Protein AF-A0A358GLP1-F1 (afdb_monomer)

Mean predicted aligned error: 7.08 Å

Radius of gyration: 19.59 Å; Cα contacts (8 Å, |Δi|>4): 152; chains: 1; bounding box: 42×54×61 Å

Secondary structure (DSSP, 8-state):
----------SS-HHHHHHHHHHHHHHHHHHHHHHHHHHHHHHH-S-TT-HHHHHHHHHHHHHHHHHHHHHHHHHHHHHHHHTTTTTT-HHHHHHHHHHHHHHHHHHHHHHHHHHHHHHHHHHHHHHHT--SSHHHHHHHHHHHHHTHHHHHHHHGGGTSSHHHHHHHHHHHHHHHHHHHT-

Sequence (182 aa):
MNKAAVKKKSYIPKKDRKWVLLSLVVTAVILAYGLWSLIHLYNSTTNWNDHHVSEAYKVYGSQARILLFVVLAYYVILFVIKRKWLDAWAGIRKLAVKLLGIARRVHVPVALVAMGLIALHVVGAFLFDFRLDFNHITGLLAGLALLPVPIAGIFRYKKLDRQWHLRSGLAFAVLFLIHAFL

Structure (mmCIF, N/CA/C/O backbone):
data_AF-A0A358GLP1-F1
#
_entry.id   AF-A0A358GLP1-F1
#
loop_
_atom_site.group_PDB
_atom_site.id
_atom_site.type_symbol
_atom_site.label_atom_id
_atom_site.label_alt_id
_atom_site.label_comp_id
_atom_site.label_asym_id
_atom_site.label_entity_id
_atom_site.label_seq_id
_atom_site.pdbx_PDB_ins_code
_atom_site.Cartn_x
_atom_site.Cartn_y
_atom_site.Cartn_z
_atom_site.occupancy
_atom_site.B_iso_or_equiv
_atom_site.auth_seq_id
_atom_site.auth_comp_id
_atom_site.auth_asym_id
_atom_site.auth_atom_id
_atom_site.pdbx_PDB_model_num
ATOM 1 N N . MET A 1 1 ? 9.599 -38.390 32.826 1.00 38.53 1 MET A N 1
ATOM 2 C CA . MET A 1 1 ? 9.934 -37.044 32.300 1.00 38.53 1 MET A CA 1
ATOM 3 C C . MET A 1 1 ? 8.825 -36.587 31.356 1.00 38.53 1 MET A C 1
ATOM 5 O O . MET A 1 1 ? 8.686 -37.145 30.275 1.00 38.53 1 MET A O 1
ATOM 9 N N . ASN A 1 2 ? 7.992 -35.630 31.779 1.00 38.66 2 ASN A N 1
ATOM 10 C CA . ASN A 1 2 ? 6.877 -35.113 30.980 1.00 38.66 2 ASN A CA 1
ATOM 11 C C . ASN A 1 2 ? 7.400 -34.216 29.848 1.00 38.66 2 ASN A C 1
ATOM 13 O O . ASN A 1 2 ? 7.904 -33.123 30.101 1.00 38.66 2 ASN A O 1
ATOM 17 N N . LYS A 1 3 ? 7.254 -34.658 28.592 1.00 44.50 3 LYS A N 1
ATOM 18 C CA . LYS A 1 3 ? 7.424 -33.796 27.415 1.00 44.50 3 LYS A CA 1
ATOM 19 C C . LYS A 1 3 ? 6.260 -32.806 27.384 1.00 44.50 3 LYS A C 1
ATOM 21 O O . LYS A 1 3 ? 5.200 -33.097 26.835 1.00 44.50 3 LYS A O 1
ATOM 26 N N . ALA A 1 4 ? 6.442 -31.640 28.000 1.00 45.72 4 ALA A N 1
ATOM 27 C CA . ALA A 1 4 ? 5.513 -30.533 27.844 1.00 45.72 4 ALA A CA 1
ATOM 28 C C . ALA A 1 4 ? 5.503 -30.134 26.362 1.00 45.72 4 ALA A C 1
ATOM 30 O O . ALA A 1 4 ? 6.460 -29.555 25.849 1.00 45.72 4 ALA A O 1
ATOM 31 N N . ALA A 1 5 ? 4.433 -30.494 25.651 1.00 46.69 5 ALA A N 1
ATOM 32 C CA . ALA A 1 5 ? 4.216 -30.059 24.284 1.00 46.69 5 ALA A CA 1
ATOM 33 C C . ALA A 1 5 ? 4.150 -28.527 24.279 1.00 46.69 5 ALA A C 1
ATOM 35 O O . ALA A 1 5 ? 3.163 -27.931 24.718 1.00 46.69 5 ALA A O 1
ATOM 36 N N . VAL A 1 6 ? 5.216 -27.884 23.800 1.00 44.81 6 VAL A N 1
ATOM 37 C CA . VAL A 1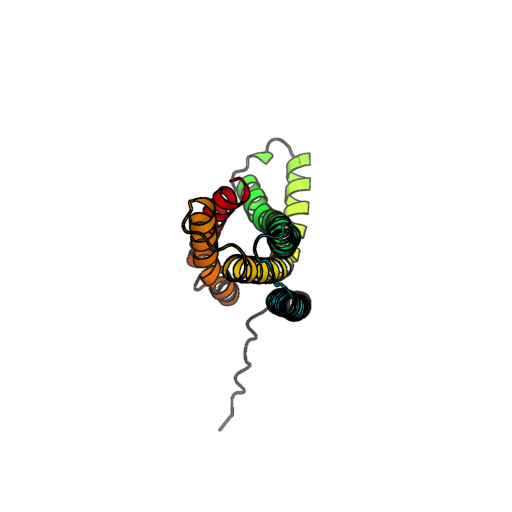 6 ? 5.251 -26.444 23.548 1.00 44.81 6 VAL A CA 1
ATOM 38 C C . VAL A 1 6 ? 4.170 -26.158 22.509 1.00 44.81 6 VAL A C 1
ATOM 40 O O . VAL A 1 6 ? 4.381 -26.310 21.306 1.00 44.81 6 VAL A O 1
ATOM 43 N N . LYS A 1 7 ? 2.968 -25.784 22.966 1.00 42.78 7 LYS A N 1
ATOM 44 C CA . LYS A 1 7 ? 1.896 -25.299 22.093 1.00 42.78 7 LYS A CA 1
ATOM 45 C C . LYS A 1 7 ? 2.452 -24.081 21.361 1.00 42.78 7 LYS A C 1
ATOM 47 O O . LYS A 1 7 ? 2.489 -22.992 21.931 1.00 42.78 7 LYS A O 1
ATOM 52 N N . LYS A 1 8 ? 2.883 -24.256 20.104 1.00 45.06 8 LYS A N 1
ATOM 53 C CA . LYS A 1 8 ? 3.262 -23.154 19.211 1.00 45.06 8 LYS A CA 1
ATOM 54 C C . LYS A 1 8 ? 2.066 -22.208 19.126 1.00 45.06 8 LYS A C 1
ATOM 56 O O . LYS A 1 8 ? 1.092 -22.459 18.413 1.00 45.06 8 LYS A O 1
ATOM 61 N N . LYS A 1 9 ? 2.105 -21.138 19.919 1.00 49.84 9 LYS A N 1
ATOM 62 C CA . LYS A 1 9 ? 1.078 -20.102 19.958 1.00 49.84 9 LYS A CA 1
ATOM 63 C C . LYS A 1 9 ? 1.171 -19.373 18.620 1.00 49.84 9 LYS A C 1
ATOM 65 O O . LYS A 1 9 ? 2.044 -18.538 18.421 1.00 49.84 9 LYS A O 1
ATOM 70 N N . SER A 1 10 ? 0.349 -19.798 17.664 1.00 56.28 10 SER A N 1
ATOM 71 C CA . SER A 1 10 ? 0.351 -19.252 16.308 1.00 56.28 10 SER A CA 1
ATOM 72 C C . SER A 1 10 ? 0.213 -17.727 16.343 1.00 56.28 10 SER A C 1
ATOM 74 O O . SER A 1 10 ? -0.627 -17.193 17.067 1.00 56.28 10 SER A O 1
ATOM 76 N N . TYR A 1 11 ? 1.049 -17.056 15.550 1.00 61.38 11 TYR A N 1
ATOM 77 C CA . TYR A 1 11 ? 1.242 -15.604 15.526 1.00 61.38 11 TYR A CA 1
ATOM 78 C C . TYR A 1 11 ? -0.020 -14.799 15.156 1.00 61.38 11 TYR A C 1
ATOM 80 O O . TYR A 1 11 ? -0.078 -13.612 15.452 1.00 61.38 11 TYR A O 1
ATOM 88 N N . ILE A 1 12 ? -1.042 -15.435 14.560 1.00 64.25 12 ILE A N 1
ATOM 89 C CA . ILE A 1 12 ? -2.277 -14.790 14.078 1.00 64.25 12 ILE A CA 1
ATOM 90 C C . ILE A 1 12 ? -3.507 -15.365 14.814 1.00 64.25 12 ILE A C 1
ATOM 92 O O . ILE A 1 12 ? -3.665 -16.600 14.861 1.00 64.25 12 ILE A O 1
ATOM 96 N N . PRO A 1 13 ? -4.417 -14.511 15.340 1.00 72.25 13 PRO A N 1
ATOM 97 C CA . PRO A 1 13 ? -5.675 -14.938 15.949 1.00 72.25 13 PRO A CA 1
ATOM 98 C C . PRO A 1 13 ? -6.473 -15.870 15.033 1.00 72.25 13 PRO A C 1
ATOM 100 O O . PRO A 1 13 ? -6.589 -15.625 13.833 1.00 72.25 13 PRO A O 1
ATOM 103 N N . LYS A 1 14 ? -7.076 -16.925 15.597 1.00 74.12 14 LYS A N 1
ATOM 104 C CA . LYS A 1 14 ? -7.808 -17.942 14.817 1.00 74.12 14 LYS A CA 1
ATOM 105 C C . LYS A 1 14 ? -8.888 -17.342 13.903 1.00 74.12 14 LYS A C 1
ATOM 107 O O . LYS A 1 14 ? -9.062 -17.834 12.794 1.00 74.12 14 LYS A O 1
ATOM 112 N N . LYS A 1 15 ? -9.568 -16.274 14.345 1.00 74.12 15 LYS A N 1
ATOM 113 C CA . LYS A 1 15 ? -10.648 -15.629 13.578 1.00 74.12 15 LYS A CA 1
ATOM 114 C C . LYS A 1 15 ? -10.148 -14.878 12.335 1.00 74.12 15 LYS A C 1
ATOM 116 O O . LYS A 1 15 ? -10.845 -14.853 11.331 1.00 74.12 15 LYS A O 1
ATOM 121 N N . ASP A 1 16 ? -8.952 -14.293 12.400 1.00 75.31 16 ASP A N 1
ATOM 122 C CA . ASP A 1 16 ? -8.407 -13.463 11.315 1.00 75.31 16 ASP A CA 1
ATOM 123 C C . ASP A 1 16 ? -7.554 -14.301 10.344 1.00 75.31 16 ASP A C 1
ATOM 125 O O . ASP A 1 16 ? -7.311 -13.902 9.208 1.00 75.31 16 ASP A O 1
ATOM 129 N N . ARG A 1 17 ? -7.137 -15.505 10.763 1.00 82.56 17 ARG A N 1
ATOM 130 C CA . ARG A 1 17 ? -6.232 -16.379 10.006 1.00 82.56 17 ARG A CA 1
ATOM 131 C C . ARG A 1 17 ? -6.758 -16.767 8.627 1.00 82.56 17 ARG A C 1
ATOM 133 O O . ARG A 1 17 ? -5.970 -16.780 7.692 1.00 82.56 17 ARG A O 1
ATOM 140 N N . LYS A 1 18 ? -8.055 -17.074 8.495 1.00 87.25 18 LYS A N 1
ATOM 141 C CA . LYS A 1 18 ? -8.652 -17.455 7.201 1.00 87.25 18 LYS A CA 1
ATOM 142 C C . LYS A 1 18 ? -8.511 -16.328 6.175 1.00 87.25 18 LYS A C 1
ATOM 144 O O . LYS A 1 18 ? -8.059 -16.573 5.067 1.00 87.25 18 LYS A O 1
ATOM 149 N N . TRP A 1 19 ? -8.824 -15.096 6.578 1.00 85.94 19 TRP A N 1
ATOM 150 C CA . TRP A 1 19 ? -8.734 -13.919 5.714 1.00 85.94 19 TRP A CA 1
ATOM 151 C C . TRP A 1 1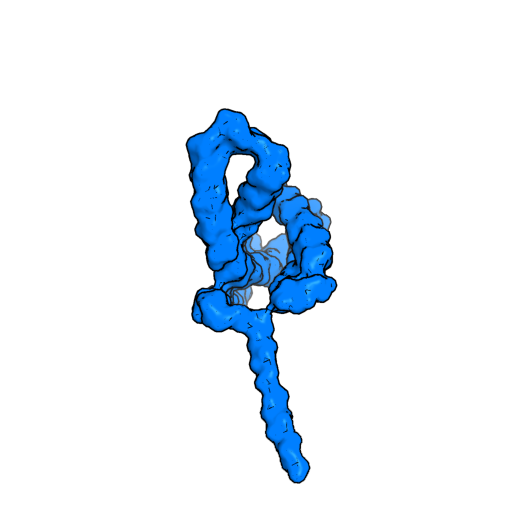9 ? -7.296 -13.557 5.369 1.00 85.94 19 TRP A C 1
ATOM 153 O O . TRP A 1 19 ? -7.009 -13.255 4.216 1.00 85.94 19 TRP A O 1
ATOM 163 N N . VAL A 1 20 ? -6.383 -13.632 6.341 1.00 86.38 20 VAL A N 1
ATOM 164 C CA . VAL A 1 20 ? -4.957 -13.399 6.083 1.00 86.38 20 VAL A CA 1
ATOM 165 C C . VAL A 1 20 ? -4.399 -14.447 5.122 1.00 86.38 20 VAL A C 1
ATOM 167 O O . VAL A 1 20 ? -3.738 -14.077 4.162 1.00 86.38 20 VAL A O 1
ATOM 170 N N . LEU A 1 21 ? -4.702 -15.732 5.331 1.00 89.31 21 LEU A N 1
ATOM 171 C CA . LEU A 1 21 ? -4.242 -16.807 4.451 1.00 89.31 21 LEU A CA 1
ATOM 172 C C . LEU A 1 21 ? -4.802 -16.652 3.035 1.00 89.31 21 LEU A C 1
ATOM 174 O O . LEU A 1 21 ? -4.042 -16.724 2.078 1.00 89.31 21 LEU A O 1
ATOM 178 N N . LEU A 1 22 ? -6.104 -16.384 2.907 1.00 91.56 22 LEU A N 1
ATOM 179 C CA . LEU A 1 22 ? -6.728 -16.119 1.611 1.00 91.56 22 LEU A CA 1
ATOM 180 C C . LEU A 1 22 ? -6.051 -14.940 0.902 1.00 91.56 22 LEU A C 1
ATOM 182 O O . LEU A 1 22 ? -5.722 -15.041 -0.272 1.00 91.56 22 LEU A O 1
ATOM 186 N N . SER A 1 23 ? -5.787 -13.852 1.628 1.00 91.50 23 SER A N 1
ATOM 187 C CA . SER A 1 23 ? -5.122 -12.672 1.063 1.00 91.50 23 SER A CA 1
ATOM 188 C C . SER A 1 23 ? -3.693 -12.979 0.634 1.00 91.50 23 SER A C 1
ATOM 190 O O . SER A 1 23 ? -3.282 -12.522 -0.418 1.00 91.50 23 SER A O 1
ATOM 192 N N . LEU A 1 24 ? -2.952 -13.790 1.397 1.00 92.38 24 LEU A N 1
ATOM 193 C CA . LEU A 1 24 ? -1.613 -14.238 1.007 1.00 92.38 24 LEU A CA 1
ATOM 194 C C . LEU A 1 24 ? -1.641 -15.062 -0.281 1.00 92.38 24 LEU A C 1
ATOM 196 O O . LEU A 1 24 ? -0.792 -14.849 -1.139 1.00 92.38 24 LEU A O 1
ATOM 200 N N . VAL A 1 25 ? -2.617 -15.964 -0.434 1.00 95.75 25 VAL A N 1
ATOM 201 C CA . VAL A 1 25 ? -2.794 -16.741 -1.672 1.00 95.75 25 VAL A CA 1
ATOM 202 C C . VAL A 1 25 ? -3.111 -15.812 -2.843 1.00 95.75 25 VAL A C 1
ATOM 204 O O . VAL A 1 25 ? -2.453 -15.896 -3.873 1.00 95.75 25 VAL A O 1
ATOM 207 N N . VAL A 1 26 ? -4.058 -14.884 -2.674 1.00 96.06 26 VAL A N 1
ATOM 208 C CA . VAL A 1 26 ? -4.408 -13.895 -3.708 1.00 96.06 26 VAL A CA 1
ATOM 209 C C . VAL A 1 26 ? -3.197 -13.037 -4.085 1.00 96.06 26 VAL A C 1
ATOM 211 O O . VAL A 1 26 ? -2.888 -12.907 -5.265 1.00 96.06 26 VAL A O 1
ATOM 214 N N . THR A 1 27 ? -2.469 -12.505 -3.101 1.00 95.81 27 THR A N 1
ATOM 215 C CA . THR A 1 27 ? -1.237 -11.739 -3.325 1.00 95.81 27 THR A CA 1
ATOM 216 C C . THR A 1 27 ? -0.190 -12.571 -4.064 1.00 95.81 27 THR A C 1
ATOM 218 O O . THR A 1 27 ? 0.435 -12.061 -4.987 1.00 95.81 27 THR A O 1
ATOM 221 N N . ALA A 1 28 ? -0.002 -13.843 -3.701 1.00 96.38 28 ALA A N 1
ATOM 222 C CA . ALA A 1 28 ? 0.958 -14.722 -4.365 1.00 96.38 28 ALA A CA 1
ATOM 223 C C . ALA A 1 28 ? 0.586 -14.983 -5.831 1.00 96.38 28 ALA A C 1
ATOM 225 O O . ALA A 1 28 ? 1.461 -14.938 -6.690 1.00 96.38 28 ALA A O 1
ATOM 226 N N . VAL A 1 29 ? -0.701 -15.195 -6.128 1.00 97.50 29 VAL A N 1
ATOM 227 C CA . VAL A 1 29 ? -1.193 -15.350 -7.507 1.00 97.50 29 VAL A CA 1
ATOM 228 C C . VAL A 1 29 ? -0.971 -14.070 -8.312 1.00 97.50 29 VAL A C 1
ATOM 230 O O . VAL A 1 29 ? -0.451 -14.141 -9.422 1.00 97.50 29 VAL A O 1
ATOM 233 N N . ILE A 1 30 ? -1.299 -12.903 -7.743 1.00 96.00 30 ILE A N 1
ATOM 234 C CA . ILE A 1 30 ? -1.060 -11.597 -8.378 1.00 96.00 30 ILE A CA 1
ATOM 235 C C . ILE A 1 30 ? 0.428 -11.408 -8.675 1.00 96.00 30 ILE A C 1
ATOM 237 O O . ILE A 1 30 ? 0.776 -11.029 -9.787 1.00 96.00 30 ILE A O 1
ATOM 241 N N . LEU A 1 31 ? 1.306 -11.697 -7.711 1.00 96.62 31 LEU A N 1
ATOM 242 C CA . LEU A 1 31 ? 2.753 -11.588 -7.894 1.00 96.62 31 LEU A CA 1
ATOM 243 C C . LEU A 1 31 ? 3.262 -12.541 -8.975 1.00 96.62 31 LEU A C 1
ATOM 245 O O . LEU A 1 31 ? 4.011 -12.108 -9.842 1.00 96.62 31 LEU A O 1
ATOM 249 N N . ALA A 1 32 ? 2.853 -13.810 -8.946 1.00 96.75 32 ALA A N 1
ATOM 250 C CA . ALA A 1 32 ? 3.293 -14.802 -9.922 1.00 96.75 32 ALA A CA 1
ATOM 251 C C . ALA A 1 32 ? 2.864 -14.418 -11.344 1.00 96.75 32 ALA A C 1
ATOM 253 O O . ALA A 1 32 ? 3.697 -14.375 -12.247 1.00 96.75 32 ALA A O 1
ATOM 254 N N . TYR A 1 33 ? 1.585 -14.079 -11.528 1.00 96.25 33 TYR A N 1
ATOM 255 C CA . TYR A 1 33 ? 1.055 -13.668 -12.825 1.00 96.25 33 TYR A CA 1
ATOM 256 C C . TYR A 1 33 ? 1.646 -12.332 -13.294 1.00 96.25 33 TYR A C 1
ATOM 258 O O . TYR A 1 33 ? 2.063 -12.207 -14.442 1.00 96.25 33 TYR A O 1
ATOM 266 N N . GLY A 1 34 ? 1.723 -11.342 -12.404 1.00 94.81 34 GLY A N 1
ATOM 267 C CA . GLY A 1 34 ? 2.256 -10.021 -12.718 1.00 94.81 34 GLY A CA 1
ATOM 268 C C . GLY A 1 34 ? 3.739 -10.061 -13.079 1.00 94.81 34 GLY A C 1
ATOM 269 O O . GLY A 1 34 ? 4.131 -9.465 -14.076 1.00 94.81 34 GLY A O 1
ATOM 270 N N . LEU A 1 35 ? 4.557 -10.810 -12.331 1.00 94.62 35 LEU A N 1
ATOM 271 C CA . LEU A 1 35 ? 5.975 -10.997 -12.655 1.00 94.62 35 LEU A CA 1
ATOM 272 C C . LEU A 1 35 ? 6.148 -11.745 -13.972 1.00 94.62 35 LEU A C 1
ATOM 274 O O . LEU A 1 35 ? 6.942 -11.313 -14.801 1.00 94.62 35 LEU A O 1
ATOM 278 N N . TRP A 1 36 ? 5.389 -12.822 -14.188 1.00 94.88 36 TRP A N 1
ATOM 279 C CA . TRP A 1 36 ? 5.388 -13.533 -15.465 1.00 94.88 36 TRP A CA 1
ATOM 280 C C . TRP A 1 36 ? 5.068 -12.588 -16.629 1.00 94.88 36 TRP A C 1
ATOM 282 O O . TRP A 1 36 ? 5.806 -12.552 -17.611 1.00 94.88 36 TRP A O 1
ATOM 292 N N . SER A 1 37 ? 4.019 -11.773 -16.492 1.00 91.38 37 SER A N 1
ATOM 293 C CA . SER A 1 37 ? 3.620 -10.791 -17.500 1.00 91.38 37 SER A CA 1
ATOM 294 C C . SER A 1 37 ? 4.703 -9.741 -17.755 1.00 91.38 37 SER A C 1
ATOM 296 O O . SER A 1 37 ? 4.957 -9.420 -18.912 1.00 91.38 37 SER A O 1
ATOM 298 N N . LEU A 1 38 ? 5.342 -9.210 -16.705 1.00 91.00 38 LEU A N 1
ATOM 299 C CA . LEU A 1 38 ? 6.411 -8.215 -16.843 1.00 91.00 38 LEU A CA 1
ATOM 300 C C . LEU A 1 38 ? 7.655 -8.819 -17.506 1.00 91.00 38 LEU A C 1
ATOM 302 O O . LEU A 1 38 ? 8.217 -8.200 -18.400 1.00 91.00 38 LEU A O 1
ATOM 306 N N . ILE A 1 39 ? 8.060 -10.033 -17.125 1.00 90.00 39 ILE A N 1
ATOM 307 C CA . ILE A 1 39 ? 9.210 -10.727 -17.728 1.00 90.00 39 ILE A CA 1
ATOM 308 C C . ILE A 1 39 ? 8.933 -11.061 -19.195 1.00 90.00 39 ILE A C 1
ATOM 310 O O . ILE A 1 39 ? 9.802 -10.885 -20.046 1.00 90.00 39 ILE A O 1
ATOM 314 N N . HIS A 1 40 ? 7.725 -11.532 -19.511 1.00 89.69 40 HIS A N 1
ATOM 315 C CA . HIS A 1 40 ? 7.357 -11.830 -20.889 1.00 89.69 40 HIS A CA 1
ATOM 316 C C . HIS A 1 40 ? 7.389 -10.564 -21.753 1.00 89.69 40 HIS A C 1
ATOM 318 O O . HIS A 1 40 ? 8.004 -10.580 -22.815 1.00 89.69 40 HIS A O 1
ATOM 324 N N . LEU A 1 41 ? 6.824 -9.459 -21.252 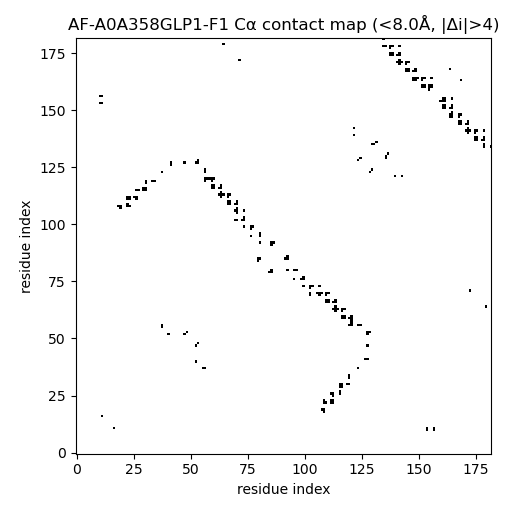1.00 87.50 41 LEU A N 1
ATOM 325 C CA . LEU A 1 41 ? 6.859 -8.156 -21.918 1.00 87.50 41 LEU A CA 1
ATOM 326 C C . LEU A 1 41 ? 8.290 -7.624 -22.091 1.00 87.50 41 LEU A C 1
ATOM 328 O O . LEU A 1 41 ? 8.620 -7.109 -23.157 1.00 87.50 41 LEU A O 1
ATOM 332 N N . TYR A 1 4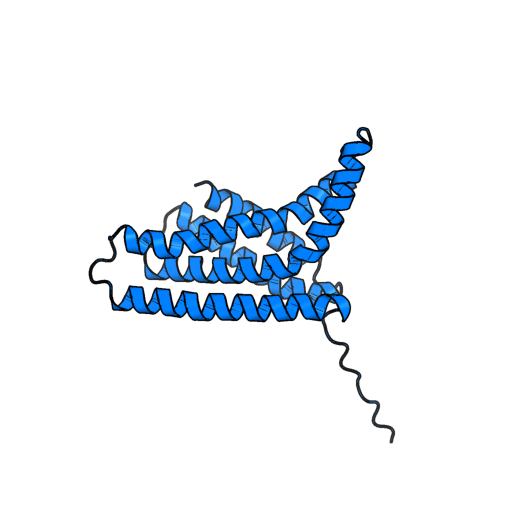2 ? 9.135 -7.773 -21.065 1.00 85.69 42 TYR A N 1
ATOM 333 C CA . TYR A 1 42 ? 10.559 -7.425 -21.098 1.00 85.69 42 TYR A CA 1
ATOM 334 C C . TYR A 1 42 ? 11.275 -8.169 -22.235 1.00 85.69 42 TYR A C 1
ATOM 336 O O . TYR A 1 42 ? 11.979 -7.561 -23.033 1.00 85.69 42 TYR A O 1
ATOM 344 N N . ASN A 1 43 ? 11.036 -9.475 -22.364 1.00 85.75 43 ASN A N 1
ATOM 345 C CA . ASN A 1 43 ? 11.683 -10.302 -23.383 1.00 85.75 43 ASN A CA 1
ATOM 346 C C . ASN A 1 43 ? 11.122 -10.093 -24.801 1.00 85.75 43 ASN A C 1
ATOM 348 O O . ASN A 1 43 ? 11.838 -10.325 -25.772 1.00 85.75 43 ASN A O 1
ATOM 352 N N . SER A 1 44 ? 9.851 -9.703 -24.940 1.00 84.19 44 SER A N 1
ATOM 353 C CA . SER A 1 44 ? 9.203 -9.508 -26.245 1.00 84.19 44 SER A CA 1
ATOM 354 C C . SER A 1 44 ? 9.365 -8.095 -26.812 1.00 84.19 44 SER A C 1
ATOM 356 O O . SER A 1 44 ? 9.053 -7.864 -27.979 1.00 84.19 44 SER A O 1
ATOM 358 N N . THR A 1 45 ? 9.795 -7.135 -25.993 1.00 80.50 45 THR A N 1
ATOM 359 C CA . THR A 1 45 ? 9.900 -5.726 -26.381 1.00 80.50 45 THR A CA 1
ATOM 360 C C . THR A 1 45 ? 11.228 -5.448 -27.073 1.00 80.50 45 THR A C 1
ATOM 362 O O . THR A 1 45 ? 12.299 -5.624 -26.500 1.00 80.50 45 THR A O 1
ATOM 365 N N . THR A 1 46 ? 11.163 -4.930 -28.297 1.00 72.25 46 THR A N 1
ATOM 366 C CA . THR A 1 46 ? 12.325 -4.385 -29.017 1.00 72.25 46 THR A CA 1
ATOM 367 C C . THR A 1 46 ? 12.475 -2.872 -28.843 1.00 72.25 46 THR A C 1
ATOM 369 O O . THR A 1 46 ? 13.546 -2.337 -29.117 1.00 72.25 46 THR A O 1
ATOM 372 N N . ASN A 1 47 ? 11.438 -2.179 -28.353 1.00 74.12 47 ASN A N 1
ATOM 373 C CA . ASN A 1 47 ? 11.444 -0.735 -28.132 1.00 74.12 47 ASN A CA 1
ATOM 374 C C . ASN A 1 47 ? 10.920 -0.358 -26.736 1.00 74.12 47 ASN A C 1
ATOM 376 O O . ASN A 1 47 ? 9.719 -0.318 -26.483 1.00 74.12 47 ASN A O 1
ATOM 380 N N . TRP A 1 48 ? 11.848 -0.033 -25.841 1.00 69.19 48 TRP A N 1
ATOM 381 C CA . TRP A 1 48 ? 11.593 0.294 -24.433 1.00 69.19 48 TRP A CA 1
ATOM 382 C C . TRP A 1 48 ? 10.892 1.641 -24.221 1.00 69.19 48 TRP A C 1
ATOM 384 O O . TRP A 1 48 ? 10.387 1.903 -23.136 1.00 69.19 48 TRP A O 1
ATOM 394 N N . ASN A 1 49 ? 10.824 2.473 -25.264 1.00 68.25 49 ASN A N 1
ATOM 395 C CA . ASN A 1 49 ? 10.145 3.768 -25.231 1.00 68.25 49 ASN A CA 1
ATOM 396 C C . ASN A 1 49 ? 8.675 3.697 -25.673 1.00 68.25 49 ASN A C 1
ATOM 398 O O . ASN A 1 49 ? 8.026 4.737 -25.784 1.00 68.25 49 ASN A O 1
ATOM 402 N N . ASP A 1 50 ? 8.143 2.504 -25.955 1.00 73.75 50 ASP A N 1
ATOM 403 C CA . ASP A 1 50 ? 6.731 2.357 -26.295 1.00 73.75 50 ASP A CA 1
ATOM 404 C C . ASP A 1 50 ? 5.849 2.685 -25.078 1.00 73.75 50 ASP A C 1
ATOM 406 O O . ASP A 1 50 ? 6.009 2.147 -23.976 1.00 73.75 50 ASP A O 1
ATOM 410 N N . HIS A 1 51 ? 4.881 3.576 -25.289 1.00 73.56 51 HIS A N 1
ATOM 411 C CA . HIS A 1 51 ? 3.924 3.996 -24.278 1.00 73.56 51 HIS A CA 1
ATOM 412 C C . HIS A 1 51 ? 3.186 2.802 -23.653 1.00 73.56 51 HIS A C 1
ATOM 414 O O . HIS A 1 51 ? 2.955 2.797 -22.440 1.00 73.56 51 HIS A O 1
ATOM 420 N N . HIS A 1 52 ? 2.909 1.759 -24.445 1.00 75.06 52 HIS A N 1
ATOM 421 C CA . HIS A 1 52 ? 2.224 0.545 -23.995 1.00 75.06 52 HIS A CA 1
ATOM 422 C C . HIS A 1 52 ? 3.020 -0.227 -22.932 1.00 75.06 52 HIS A C 1
ATOM 424 O O . HIS A 1 52 ? 2.432 -0.789 -22.004 1.00 75.06 52 HIS A O 1
ATOM 430 N N . VAL A 1 53 ? 4.354 -0.213 -23.021 1.00 77.44 53 VAL A N 1
ATOM 431 C CA . VAL A 1 53 ? 5.239 -0.841 -22.028 1.00 77.44 53 VAL A CA 1
ATOM 432 C C . VAL A 1 53 ? 5.184 -0.067 -20.712 1.00 77.44 53 VAL A C 1
ATOM 434 O O . VAL A 1 53 ? 5.101 -0.666 -19.637 1.00 77.44 53 VAL A O 1
ATOM 437 N N . SER A 1 54 ? 5.140 1.267 -20.792 1.00 75.19 54 SER A N 1
ATOM 438 C CA . SER A 1 54 ? 5.050 2.113 -19.601 1.00 75.19 54 SER A CA 1
ATOM 439 C C . SER A 1 54 ? 3.711 1.970 -18.870 1.00 75.19 54 SER A C 1
ATOM 441 O O . SER A 1 54 ? 3.665 1.931 -17.640 1.00 75.19 54 SER A O 1
ATOM 443 N N . GLU A 1 55 ? 2.610 1.836 -19.611 1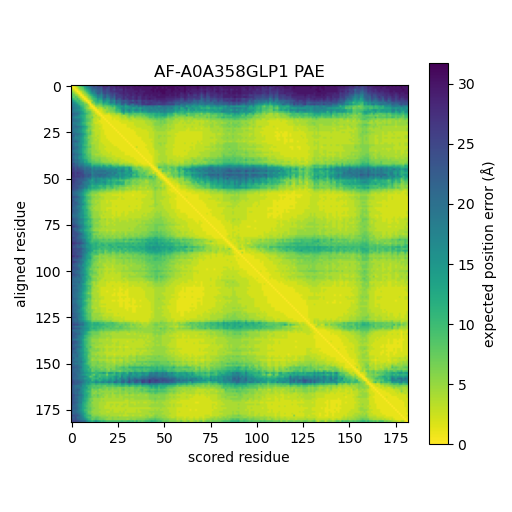.00 82.44 55 GLU A N 1
ATOM 444 C CA . GLU A 1 55 ? 1.274 1.697 -19.028 1.00 82.44 55 GLU A CA 1
ATOM 445 C C . GLU A 1 55 ? 1.106 0.367 -18.279 1.00 82.44 55 GLU A C 1
ATOM 447 O O . GLU A 1 55 ? 0.470 0.324 -17.219 1.00 82.44 55 GLU A O 1
ATOM 452 N N . ALA A 1 56 ? 1.747 -0.706 -18.756 1.00 80.50 56 ALA A N 1
ATOM 453 C CA . ALA A 1 56 ? 1.623 -2.040 -18.173 1.00 80.50 56 ALA A CA 1
ATOM 454 C C . ALA A 1 56 ? 1.985 -2.088 -16.676 1.00 80.50 56 ALA A C 1
ATOM 456 O O . ALA A 1 56 ? 1.276 -2.728 -15.896 1.00 80.50 56 ALA A O 1
ATOM 457 N N . TYR A 1 57 ? 3.046 -1.393 -16.241 1.00 84.38 57 TYR A N 1
ATOM 458 C CA . TYR A 1 57 ? 3.433 -1.374 -14.822 1.00 84.38 57 TYR A CA 1
ATOM 459 C C . TYR A 1 57 ? 2.823 -0.210 -14.021 1.00 84.38 57 TYR A C 1
ATOM 461 O O . TYR A 1 57 ? 2.679 -0.308 -12.793 1.00 84.38 57 TYR A O 1
ATOM 469 N N . LYS A 1 58 ? 2.426 0.884 -14.684 1.00 90.19 58 LYS A N 1
ATOM 470 C CA . LYS A 1 58 ? 1.733 2.018 -14.044 1.00 90.19 58 LYS A CA 1
ATOM 471 C C . LYS A 1 58 ? 0.357 1.623 -13.514 1.00 90.19 58 LYS A C 1
ATOM 473 O O . LYS A 1 58 ? -0.037 2.087 -12.439 1.00 90.19 58 LYS A O 1
ATOM 478 N N . VAL A 1 59 ? -0.337 0.702 -14.189 1.00 93.44 59 VAL A N 1
ATOM 479 C CA . VAL A 1 59 ? -1.618 0.150 -13.712 1.00 93.44 59 VAL A CA 1
ATOM 480 C C . VAL A 1 59 ? -1.480 -0.467 -12.316 1.00 93.44 59 VAL A C 1
ATOM 482 O O . VAL A 1 59 ? -2.325 -0.203 -11.455 1.00 93.44 59 VAL A O 1
ATOM 485 N N . TYR A 1 60 ? -0.402 -1.211 -12.040 1.00 94.69 60 TYR A N 1
ATOM 486 C CA . TYR A 1 60 ? -0.165 -1.776 -10.706 1.00 94.69 60 TYR A CA 1
ATOM 487 C C . TYR A 1 60 ? -0.010 -0.686 -9.639 1.00 94.69 60 TYR A C 1
ATOM 489 O O . TYR A 1 60 ? -0.588 -0.806 -8.558 1.00 94.69 60 TYR A O 1
ATOM 497 N N . GLY A 1 61 ? 0.696 0.406 -9.954 1.00 93.50 61 GLY A N 1
ATOM 498 C CA . GLY A 1 61 ? 0.842 1.562 -9.064 1.00 93.50 61 GLY A CA 1
ATOM 499 C C . GLY A 1 61 ? -0.497 2.251 -8.779 1.00 93.50 61 GLY A C 1
ATOM 500 O O . GLY A 1 61 ? -0.834 2.526 -7.625 1.00 93.50 61 GLY A O 1
ATOM 501 N N . SER A 1 62 ? -1.321 2.450 -9.812 1.00 94.81 62 SER A N 1
ATOM 502 C CA . SER A 1 62 ? -2.655 3.049 -9.672 1.00 94.81 62 SER A CA 1
ATOM 503 C C . SER A 1 62 ? -3.594 2.190 -8.813 1.00 94.81 62 SER A C 1
ATOM 505 O O . SER A 1 62 ? -4.242 2.697 -7.891 1.00 94.81 62 SER A O 1
ATOM 507 N N . GLN A 1 63 ? -3.621 0.873 -9.043 1.00 96.19 63 GLN A N 1
ATOM 508 C CA . GLN A 1 63 ? -4.403 -0.065 -8.233 1.00 96.19 63 GLN A CA 1
ATOM 509 C C . GLN A 1 63 ? -3.893 -0.127 -6.786 1.00 96.19 63 GLN A C 1
ATOM 511 O O . GLN A 1 63 ? -4.690 -0.071 -5.844 1.00 96.19 63 GLN A O 1
ATOM 516 N N . ALA A 1 64 ? -2.569 -0.175 -6.593 1.00 96.19 64 ALA A N 1
ATOM 517 C CA . ALA A 1 64 ? -1.948 -0.114 -5.274 1.00 96.19 64 ALA A CA 1
ATOM 518 C C . ALA A 1 64 ? -2.379 1.141 -4.508 1.00 96.19 64 ALA A C 1
ATOM 520 O O . ALA A 1 64 ? -2.751 1.039 -3.339 1.00 96.19 64 ALA A O 1
ATOM 521 N N . ARG A 1 65 ? -2.400 2.306 -5.166 1.00 96.00 65 ARG A N 1
ATOM 522 C CA . ARG A 1 65 ? -2.823 3.576 -4.562 1.00 96.00 65 ARG A CA 1
ATOM 523 C C . ARG A 1 65 ? -4.251 3.520 -4.024 1.00 96.00 65 ARG A C 1
ATOM 525 O O . ARG A 1 65 ? -4.485 3.926 -2.885 1.00 96.00 65 ARG A O 1
ATOM 532 N N . ILE A 1 66 ? -5.189 2.964 -4.792 1.00 95.81 66 ILE A N 1
ATOM 533 C CA . ILE A 1 66 ? -6.586 2.798 -4.354 1.00 95.81 66 ILE A CA 1
ATOM 534 C C . ILE A 1 66 ? -6.649 1.932 -3.088 1.00 95.81 66 ILE A C 1
ATOM 536 O O . ILE A 1 66 ? -7.276 2.315 -2.096 1.00 95.81 66 ILE A O 1
ATOM 540 N N . LEU A 1 67 ? -5.960 0.786 -3.084 1.00 96.44 67 LEU A N 1
ATOM 541 C CA . LEU A 1 67 ? -5.940 -0.104 -1.920 1.00 96.44 67 LEU A CA 1
ATOM 542 C C . LEU A 1 67 ? -5.253 0.545 -0.709 1.00 96.44 67 LEU A C 1
ATOM 544 O O . LEU A 1 67 ? -5.729 0.405 0.419 1.00 96.44 67 LEU A O 1
ATOM 548 N N . LEU A 1 68 ? -4.176 1.301 -0.921 1.00 95.12 68 LEU A N 1
ATOM 549 C CA . LEU A 1 68 ? -3.488 2.039 0.136 1.00 95.12 68 LEU A CA 1
ATOM 550 C C . LEU A 1 68 ? -4.370 3.116 0.767 1.00 95.12 68 LEU A C 1
ATOM 552 O O . LEU A 1 68 ? -4.343 3.264 1.988 1.00 95.12 68 LEU A O 1
ATOM 556 N N . PHE A 1 69 ? -5.208 3.814 -0.002 1.00 94.88 69 PHE A N 1
ATOM 557 C CA . PHE A 1 69 ? -6.173 4.752 0.577 1.00 94.88 69 PHE A CA 1
ATOM 558 C C . PHE A 1 69 ? -7.190 4.050 1.478 1.00 94.88 69 PHE A C 1
ATOM 560 O O . PHE A 1 69 ? -7.483 4.551 2.565 1.00 94.88 69 PHE A O 1
ATOM 567 N N . VAL A 1 70 ? -7.652 2.852 1.113 1.00 93.62 70 VAL A N 1
ATOM 568 C CA . VAL A 1 70 ? -8.505 2.032 1.994 1.00 93.62 70 VAL A CA 1
ATOM 569 C C . VAL A 1 70 ? -7.759 1.644 3.280 1.00 93.62 70 VAL A C 1
ATOM 571 O O . VAL A 1 70 ? -8.319 1.713 4.379 1.00 93.62 70 VAL A O 1
ATOM 574 N N . VAL A 1 71 ? -6.480 1.276 3.170 1.00 93.94 71 VAL A N 1
ATOM 575 C CA . VAL A 1 71 ? -5.618 0.923 4.313 1.00 93.94 71 VAL A CA 1
ATOM 576 C C . VAL A 1 71 ? -5.394 2.123 5.239 1.00 93.94 71 VAL A C 1
ATOM 578 O O . VAL A 1 71 ? -5.485 1.964 6.461 1.00 93.94 71 VAL A O 1
ATOM 581 N N . LEU A 1 72 ? -5.140 3.311 4.684 1.00 92.88 72 LEU A N 1
ATOM 582 C CA . LEU A 1 72 ? -4.906 4.559 5.417 1.00 92.88 72 LEU A CA 1
ATOM 583 C C . LEU A 1 72 ? -6.185 5.122 6.040 1.00 92.88 72 LEU A C 1
ATOM 585 O O . LEU A 1 72 ? -6.136 5.632 7.163 1.00 92.88 72 LEU A O 1
ATOM 589 N N . ALA A 1 73 ? -7.336 4.963 5.382 1.00 92.12 73 ALA A N 1
ATOM 590 C CA . ALA A 1 73 ? -8.630 5.407 5.896 1.00 92.12 73 ALA A CA 1
ATOM 591 C C . ALA A 1 73 ? -8.914 4.845 7.298 1.00 92.12 73 ALA A C 1
ATOM 593 O O . ALA A 1 73 ? -9.444 5.556 8.151 1.00 92.12 73 ALA A O 1
ATOM 594 N N . TYR A 1 74 ? -8.484 3.609 7.588 1.00 92.25 74 TYR A N 1
ATOM 595 C CA . TYR A 1 74 ? -8.553 3.044 8.940 1.00 92.25 74 TYR A CA 1
ATOM 596 C C . TYR A 1 74 ? -7.890 3.951 9.990 1.00 92.25 74 TYR A C 1
ATOM 598 O O . TYR A 1 74 ? -8.477 4.214 11.043 1.00 92.25 74 TYR A O 1
ATOM 606 N N . TYR A 1 75 ? -6.677 4.436 9.714 1.00 90.12 75 TYR A N 1
ATOM 607 C CA . TYR A 1 75 ? 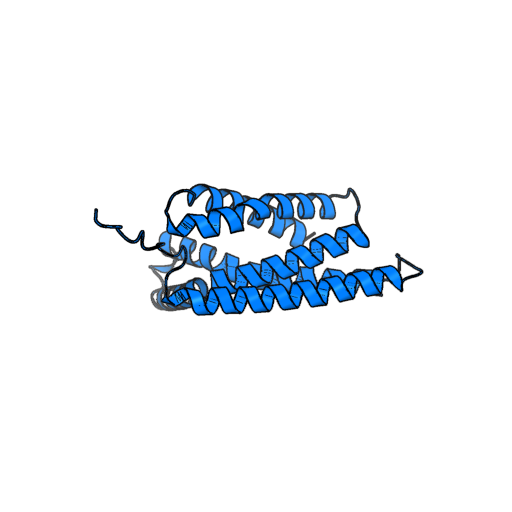-5.926 5.281 10.640 1.00 90.12 75 TYR A CA 1
ATOM 608 C C . TYR A 1 75 ? -6.488 6.701 10.714 1.00 90.12 75 TYR A C 1
ATOM 610 O O . TYR A 1 75 ? -6.572 7.245 11.815 1.00 90.12 75 TYR A O 1
ATOM 618 N N . VAL A 1 76 ? -6.933 7.265 9.588 1.00 91.50 76 VAL A N 1
ATOM 619 C CA . VAL A 1 76 ? -7.565 8.594 9.546 1.00 91.50 76 VAL A CA 1
ATOM 620 C C . VAL A 1 76 ? -8.859 8.605 10.361 1.00 91.50 76 VAL A C 1
ATOM 622 O O . VAL A 1 76 ? -9.013 9.428 11.263 1.00 91.50 76 VAL A O 1
ATOM 625 N N . ILE A 1 77 ? -9.757 7.642 10.134 1.00 92.31 77 ILE A N 1
ATOM 626 C CA . ILE A 1 77 ? -11.018 7.529 10.885 1.00 92.31 77 ILE A CA 1
ATOM 627 C C . ILE A 1 77 ? -10.730 7.324 12.378 1.00 92.31 77 ILE A C 1
ATOM 629 O O . ILE A 1 77 ? -11.349 7.963 13.233 1.00 92.31 77 ILE A O 1
ATOM 633 N N . LEU A 1 78 ? -9.763 6.461 12.711 1.00 91.56 78 LEU A N 1
ATOM 634 C CA . LEU A 1 78 ? -9.354 6.233 14.096 1.00 91.56 78 LEU A CA 1
ATOM 635 C C . LEU A 1 78 ? -8.833 7.517 14.758 1.00 91.56 78 LEU A C 1
ATOM 637 O O . LEU A 1 78 ? -9.135 7.762 15.928 1.00 91.56 78 LEU A O 1
ATOM 641 N N . PHE A 1 79 ? -8.044 8.315 14.038 1.00 91.69 79 PHE A N 1
ATOM 642 C CA . PHE A 1 79 ? -7.500 9.581 14.524 1.00 91.69 79 PHE A CA 1
ATOM 643 C C . PHE A 1 79 ? -8.609 10.602 14.798 1.00 91.69 79 PHE A C 1
ATOM 645 O O . PHE A 1 79 ? -8.678 11.138 15.905 1.00 91.69 79 PHE A O 1
ATOM 652 N N . VAL A 1 80 ? -9.519 10.795 13.840 1.00 92.56 80 VAL A N 1
ATOM 653 C CA . VAL A 1 80 ? -10.650 11.732 13.947 1.00 92.56 80 VAL A CA 1
ATOM 654 C C . VAL A 1 80 ? -11.558 11.382 15.131 1.00 92.56 80 VAL A C 1
ATOM 656 O O . VAL A 1 80 ? -11.888 12.252 15.938 1.00 92.56 80 VAL A O 1
ATOM 659 N N . ILE A 1 81 ? -11.905 10.100 15.303 1.00 91.69 81 ILE A N 1
ATOM 660 C CA . ILE A 1 81 ? -12.728 9.645 16.438 1.00 91.69 81 ILE A CA 1
ATOM 661 C C . ILE A 1 81 ? -12.006 9.877 17.772 1.00 91.69 81 ILE A C 1
ATOM 663 O O . ILE A 1 81 ? -12.615 10.353 18.728 1.00 91.69 81 ILE A O 1
ATOM 667 N N . LYS A 1 82 ? -10.704 9.573 17.857 1.00 91.81 82 LYS A N 1
ATOM 668 C CA . LYS A 1 82 ? -9.923 9.772 19.091 1.00 91.81 82 LYS A CA 1
ATOM 669 C C . LYS A 1 82 ? -9.803 11.235 19.499 1.00 91.81 82 LYS A C 1
ATOM 671 O O . LYS A 1 82 ? -9.739 11.519 20.691 1.00 91.81 82 LYS A O 1
ATOM 676 N N . ARG A 1 83 ? -9.762 12.146 18.527 1.00 93.00 83 ARG A N 1
ATOM 677 C CA . ARG A 1 83 ? -9.721 13.593 18.760 1.00 93.00 83 ARG A CA 1
ATOM 678 C C . ARG A 1 83 ? -11.078 14.186 19.151 1.00 93.00 83 ARG A C 1
ATOM 680 O O . ARG A 1 83 ? -11.134 15.383 19.404 1.00 93.00 83 ARG A O 1
ATOM 687 N N . LYS A 1 84 ? -12.144 13.374 19.223 1.00 90.69 84 LYS A N 1
ATOM 688 C CA . LYS A 1 84 ? -13.511 13.802 19.569 1.00 90.69 84 LYS A CA 1
ATOM 689 C C . LYS A 1 84 ? -14.094 14.864 18.627 1.00 90.69 84 LYS A C 1
ATOM 691 O O . LYS A 1 84 ? -15.093 15.494 18.947 1.00 90.69 84 LYS A O 1
ATOM 696 N N . TRP A 1 85 ? -13.528 15.024 17.430 1.00 91.12 85 TRP A N 1
ATOM 697 C CA . TRP A 1 85 ? -13.969 16.030 16.455 1.00 91.12 85 TRP A CA 1
ATOM 698 C C . TRP A 1 85 ? -15.406 15.819 15.967 1.00 91.12 85 TRP A C 1
ATOM 700 O O . TRP A 1 85 ? -16.043 16.754 15.506 1.00 91.12 85 TRP A O 1
ATOM 710 N N . LEU A 1 86 ? -15.923 14.595 16.083 1.00 90.56 86 LEU A N 1
ATOM 711 C CA . LEU A 1 86 ? -17.274 14.234 15.653 1.00 90.56 86 LEU A CA 1
ATOM 712 C C . LEU A 1 86 ? -18.281 14.177 16.811 1.00 90.56 86 LEU A C 1
ATOM 714 O O . LEU A 1 86 ? -19.420 13.776 16.588 1.00 90.56 86 LEU A O 1
ATOM 718 N N . ASP A 1 87 ? -17.893 14.527 18.043 1.00 88.19 87 ASP A N 1
ATOM 719 C CA . ASP A 1 87 ? -18.776 14.380 19.210 1.00 88.19 87 ASP A CA 1
ATOM 720 C C . ASP A 1 87 ? -20.009 15.300 19.128 1.00 88.19 87 ASP A C 1
ATOM 722 O O . ASP A 1 87 ? -21.089 14.894 19.551 1.00 88.19 87 ASP A O 1
ATOM 726 N N . ALA A 1 88 ? -19.888 16.466 18.481 1.00 90.69 88 ALA A N 1
ATOM 727 C CA . ALA A 1 88 ? -21.016 17.359 18.199 1.00 90.69 88 ALA A CA 1
ATOM 728 C C . ALA A 1 88 ? -21.988 16.807 17.133 1.00 90.69 88 ALA A C 1
ATOM 730 O O . ALA A 1 88 ? -23.134 17.242 17.053 1.00 90.69 88 ALA A O 1
ATOM 731 N N . TRP A 1 89 ? -21.560 15.838 16.315 1.00 93.94 89 TRP A N 1
ATOM 732 C CA . TRP A 1 89 ? -22.326 15.307 15.182 1.00 93.94 89 TRP A CA 1
ATOM 733 C C . TRP A 1 89 ? -22.586 13.809 15.351 1.00 93.94 89 TRP A C 1
ATOM 735 O O . TRP A 1 89 ? -21.983 12.959 14.687 1.00 93.94 89 TRP A O 1
ATOM 745 N N . ALA A 1 90 ? -23.523 13.474 16.242 1.00 89.38 90 ALA A N 1
ATOM 746 C CA . ALA A 1 90 ? -23.813 12.097 16.652 1.00 89.38 90 ALA A CA 1
ATOM 747 C C . ALA A 1 90 ? -24.064 11.126 15.476 1.00 89.38 90 ALA A C 1
ATOM 749 O O . ALA A 1 90 ? -23.587 9.987 15.505 1.00 89.38 90 ALA A O 1
ATOM 750 N N . GLY A 1 91 ? -24.753 11.572 14.418 1.00 92.69 91 GLY A N 1
ATOM 751 C CA . GLY A 1 91 ? -24.998 10.771 13.211 1.00 92.69 91 GLY A CA 1
ATOM 752 C C . GLY A 1 91 ? -23.714 10.419 12.450 1.00 92.69 91 GLY A C 1
ATOM 753 O O . GLY A 1 91 ? -23.467 9.248 12.149 1.00 92.69 91 GLY A O 1
ATOM 754 N N . ILE A 1 92 ? -22.848 11.411 12.219 1.00 92.50 92 ILE A N 1
ATOM 755 C CA . ILE A 1 92 ? -21.563 11.236 11.523 1.00 92.50 92 ILE A CA 1
ATOM 756 C C . ILE A 1 92 ? -20.624 10.370 12.364 1.00 92.50 92 ILE A C 1
ATOM 758 O O . ILE A 1 92 ? -19.989 9.452 11.843 1.00 92.50 92 ILE A O 1
ATOM 762 N N . ARG A 1 93 ? -20.590 10.577 13.685 1.00 92.56 93 ARG A N 1
ATOM 763 C CA . ARG A 1 93 ? -19.820 9.741 14.614 1.00 92.56 93 ARG A CA 1
ATOM 764 C C . ARG A 1 93 ? -20.248 8.277 14.557 1.00 92.56 93 ARG A C 1
ATOM 766 O O . ARG A 1 93 ? -19.393 7.394 14.492 1.00 92.56 93 ARG A O 1
ATOM 773 N N . LYS A 1 94 ? -21.557 8.001 14.543 1.00 93.94 94 LYS A N 1
ATOM 774 C CA . LYS A 1 94 ? -22.095 6.633 14.436 1.00 93.94 94 LYS A CA 1
ATOM 775 C C . LYS A 1 94 ? -21.665 5.968 13.126 1.00 93.94 94 LYS A C 1
ATOM 777 O O . LYS A 1 94 ? -21.226 4.815 13.144 1.00 93.94 94 LYS A O 1
ATOM 782 N N . LEU A 1 95 ? -21.731 6.699 12.010 1.00 94.75 95 LEU A N 1
ATOM 783 C CA . LEU A 1 95 ? -21.244 6.222 10.715 1.00 94.75 95 LEU A CA 1
ATOM 784 C C . LEU A 1 95 ? -19.731 5.959 10.744 1.00 94.75 95 LEU A C 1
ATOM 786 O O . LEU A 1 95 ? -19.297 4.878 10.349 1.00 94.75 95 LEU A O 1
ATOM 790 N N . ALA A 1 96 ? -18.937 6.888 11.278 1.00 93.06 96 ALA A N 1
ATOM 791 C CA . ALA A 1 96 ? -17.487 6.756 11.394 1.00 93.06 96 ALA A CA 1
ATOM 792 C C . ALA A 1 96 ? -17.084 5.529 12.230 1.00 93.06 96 ALA A C 1
ATOM 794 O O . ALA A 1 96 ? -16.188 4.785 11.840 1.00 93.06 96 ALA A O 1
ATOM 795 N N . VAL A 1 97 ? -17.778 5.252 13.340 1.00 93.75 97 VAL A N 1
ATOM 796 C CA . VAL A 1 97 ? -17.545 4.048 14.159 1.00 93.75 97 VAL A CA 1
ATOM 797 C C . VAL A 1 97 ? -17.884 2.768 13.383 1.00 93.75 97 VAL A C 1
ATOM 799 O O . VAL A 1 97 ? -17.130 1.792 13.451 1.00 93.75 97 VAL A O 1
ATOM 802 N N . LYS A 1 98 ? -18.976 2.763 12.606 1.00 94.88 98 LYS A N 1
ATOM 803 C CA . LYS A 1 98 ? -19.337 1.627 11.740 1.00 94.88 98 LYS A CA 1
ATOM 804 C C . LYS A 1 98 ? -18.267 1.388 10.669 1.00 94.88 98 LYS A C 1
ATOM 806 O O . LYS A 1 98 ? -17.799 0.257 10.519 1.00 94.88 98 LYS A O 1
ATOM 811 N N . LEU A 1 99 ? -17.836 2.448 9.981 1.00 93.44 99 LEU A N 1
ATOM 812 C CA . LEU A 1 99 ? -16.775 2.398 8.972 1.00 93.44 99 LEU A CA 1
ATOM 813 C C . LEU A 1 99 ? -15.440 1.953 9.573 1.00 93.44 99 LEU A C 1
ATOM 815 O O . LEU A 1 99 ? -14.776 1.101 8.992 1.00 93.44 99 LEU A O 1
ATOM 819 N N . LEU A 1 100 ? -15.085 2.428 10.770 1.00 93.00 100 LEU A N 1
ATOM 820 C CA . LEU A 1 100 ? -13.889 1.986 11.489 1.00 93.00 100 LEU A CA 1
ATOM 821 C C . LEU A 1 100 ? -13.911 0.472 11.737 1.00 93.00 100 LEU A C 1
ATOM 823 O O . LEU A 1 100 ? -12.887 -0.198 11.594 1.00 93.00 100 LEU A O 1
ATOM 827 N N . GLY A 1 101 ? -15.074 -0.078 12.097 1.00 90.88 101 GLY A N 1
ATOM 828 C CA . GLY A 1 101 ? -15.260 -1.514 12.287 1.00 90.88 101 GLY A CA 1
ATOM 829 C C . GLY A 1 101 ? -14.998 -2.325 11.015 1.00 90.88 101 GLY A C 1
ATOM 830 O O . GLY A 1 101 ? -14.363 -3.379 11.092 1.00 90.88 101 GLY A O 1
ATOM 831 N N . ILE A 1 102 ? -15.443 -1.824 9.859 1.00 91.19 102 ILE A N 1
ATOM 832 C CA . ILE A 1 102 ? -15.204 -2.434 8.541 1.00 91.19 102 ILE A CA 1
ATOM 833 C C . ILE A 1 102 ? -13.728 -2.294 8.163 1.00 91.19 102 ILE A C 1
ATOM 835 O O . ILE A 1 102 ? -13.058 -3.304 7.947 1.00 91.19 102 ILE A O 1
ATOM 839 N N . ALA A 1 103 ? -13.205 -1.066 8.182 1.00 90.62 103 ALA A N 1
ATOM 840 C CA . ALA A 1 103 ? -11.824 -0.737 7.848 1.00 90.62 103 ALA A CA 1
ATOM 841 C C . ALA A 1 103 ? -10.839 -1.583 8.664 1.00 90.62 103 ALA A C 1
ATOM 843 O O . ALA A 1 103 ? -9.917 -2.170 8.111 1.00 90.62 103 ALA A O 1
ATOM 844 N N . ARG A 1 104 ? -11.091 -1.772 9.966 1.00 89.25 104 ARG A N 1
ATOM 845 C CA . ARG A 1 104 ? -10.265 -2.628 10.831 1.00 89.25 104 ARG A CA 1
ATOM 846 C C . ARG A 1 104 ? -10.205 -4.088 10.368 1.00 89.25 104 ARG A C 1
ATOM 848 O O . ARG A 1 104 ? -9.163 -4.718 10.539 1.00 89.25 104 ARG A O 1
ATOM 855 N N . ARG A 1 105 ? -11.309 -4.644 9.858 1.00 88.62 105 ARG A N 1
ATOM 856 C CA . ARG A 1 105 ? -11.378 -6.047 9.404 1.00 88.62 105 ARG A CA 1
ATOM 857 C C . ARG A 1 105 ? -10.655 -6.240 8.077 1.00 88.62 105 ARG A C 1
ATOM 859 O O . ARG A 1 105 ? -9.964 -7.239 7.915 1.00 88.62 105 ARG A O 1
ATOM 866 N N . VAL A 1 106 ? -10.801 -5.283 7.162 1.00 90.81 106 VAL A N 1
ATOM 867 C CA . VAL A 1 106 ? -10.231 -5.377 5.810 1.00 90.81 106 VAL A CA 1
ATOM 868 C C . VAL A 1 106 ? -8.803 -4.840 5.718 1.00 90.81 106 VAL A C 1
ATOM 870 O O . VAL A 1 106 ? -8.092 -5.211 4.797 1.00 90.81 106 VAL A O 1
ATOM 873 N N . HIS A 1 107 ? -8.346 -4.037 6.685 1.00 91.25 107 HIS A N 1
ATOM 874 C CA . HIS A 1 107 ? -7.033 -3.383 6.657 1.00 91.25 107 HIS A CA 1
ATOM 875 C C . HIS A 1 107 ? -5.878 -4.354 6.388 1.00 91.25 107 HIS A C 1
ATOM 877 O O . HIS A 1 107 ? -5.063 -4.082 5.518 1.00 91.25 107 HIS A O 1
ATOM 883 N N . VAL A 1 108 ? -5.802 -5.485 7.106 1.00 90.44 108 VAL A N 1
ATOM 884 C CA . VAL A 1 108 ? -4.703 -6.451 6.912 1.00 90.44 108 VAL A CA 1
ATOM 885 C C . VAL A 1 108 ? -4.809 -7.166 5.554 1.00 90.44 108 VAL A C 1
ATOM 887 O O . VAL A 1 108 ? -3.824 -7.127 4.820 1.00 90.44 108 VAL A O 1
ATOM 890 N N . PRO A 1 109 ? -5.958 -7.767 5.175 1.00 92.44 109 PRO A N 1
ATOM 891 C CA . PRO A 1 109 ? -6.163 -8.315 3.831 1.00 92.44 109 PRO A CA 1
ATOM 892 C C . PRO A 1 109 ? -5.789 -7.362 2.694 1.00 92.44 109 PRO A C 1
ATOM 894 O O . PRO A 1 109 ? -4.989 -7.700 1.827 1.00 92.44 109 PRO A O 1
ATOM 897 N N . VAL A 1 110 ? -6.327 -6.145 2.732 1.00 95.44 110 VAL A N 1
ATOM 898 C CA . VAL A 1 110 ? -6.131 -5.147 1.680 1.00 95.44 110 VAL A CA 1
ATOM 899 C C . VAL A 1 110 ? -4.681 -4.672 1.646 1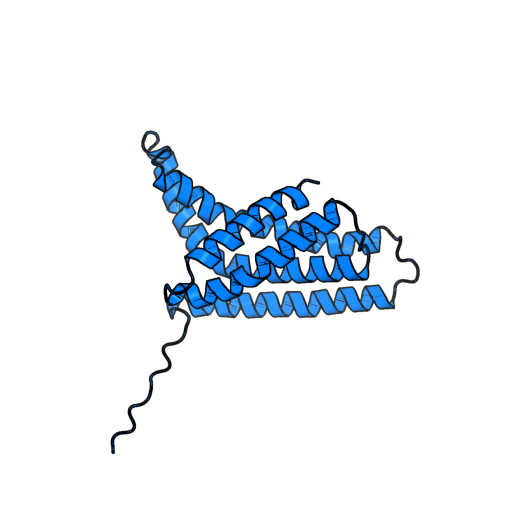.00 95.44 110 VAL A C 1
ATOM 901 O O . VAL A 1 110 ? -4.125 -4.536 0.562 1.00 95.44 110 VAL A O 1
ATOM 904 N N . ALA A 1 111 ? -4.034 -4.493 2.803 1.00 94.62 111 ALA A N 1
ATOM 905 C CA . ALA A 1 111 ? -2.617 -4.141 2.854 1.00 94.62 111 ALA A CA 1
ATOM 906 C C . ALA A 1 111 ? -1.730 -5.216 2.210 1.00 94.62 111 ALA A C 1
ATOM 908 O O . ALA A 1 111 ? -0.777 -4.870 1.521 1.00 94.62 111 ALA A O 1
ATOM 909 N N . LEU A 1 112 ? -2.040 -6.505 2.393 1.00 94.50 112 LEU A N 1
ATOM 910 C CA . LEU A 1 112 ? -1.293 -7.600 1.758 1.00 94.50 112 LEU A CA 1
ATOM 911 C C . LEU A 1 112 ? -1.408 -7.571 0.233 1.00 94.50 112 LEU A C 1
ATOM 913 O O . LEU A 1 112 ? -0.406 -7.750 -0.458 1.00 94.50 112 LEU A O 1
ATOM 917 N N . VAL A 1 113 ? -2.606 -7.322 -0.295 1.00 96.62 113 VAL A N 1
ATOM 918 C CA . VAL A 1 113 ? -2.812 -7.199 -1.746 1.00 96.62 113 VAL A CA 1
ATOM 919 C C . VAL A 1 113 ? -2.121 -5.944 -2.281 1.00 96.62 113 VAL A C 1
ATOM 921 O O . VAL A 1 113 ? -1.394 -6.025 -3.268 1.00 96.62 113 VAL A O 1
ATOM 924 N N . ALA A 1 114 ? -2.263 -4.809 -1.587 1.00 96.88 114 ALA A N 1
ATOM 925 C CA . ALA A 1 114 ? -1.583 -3.564 -1.935 1.00 96.88 114 ALA A CA 1
ATOM 926 C C . ALA A 1 114 ? -0.063 -3.751 -1.999 1.00 96.88 114 ALA A C 1
ATOM 928 O O . ALA A 1 114 ? 0.552 -3.338 -2.972 1.00 96.88 114 ALA A O 1
ATOM 929 N N . MET A 1 115 ? 0.541 -4.428 -1.017 1.00 95.19 115 MET A N 1
ATOM 930 C CA . MET A 1 115 ? 1.982 -4.708 -1.016 1.00 95.19 115 MET A CA 1
ATOM 931 C C . MET A 1 115 ? 2.427 -5.540 -2.224 1.00 95.19 115 MET A C 1
ATOM 933 O O . MET A 1 115 ? 3.491 -5.269 -2.772 1.00 95.19 115 MET A O 1
ATOM 937 N N . GLY A 1 116 ? 1.615 -6.502 -2.675 1.00 96.12 116 GLY A N 1
ATOM 938 C CA . GLY A 1 116 ? 1.897 -7.250 -3.903 1.00 96.12 116 GLY A CA 1
ATOM 939 C C . GLY A 1 116 ? 1.916 -6.358 -5.144 1.00 96.12 116 GLY A C 1
ATOM 940 O O . GLY A 1 116 ? 2.858 -6.409 -5.928 1.00 96.12 116 GLY A O 1
ATOM 941 N N . LEU A 1 117 ? 0.912 -5.492 -5.287 1.00 97.25 117 LEU A N 1
ATOM 942 C CA . LEU A 1 117 ? 0.831 -4.546 -6.403 1.00 97.25 117 LEU A CA 1
ATOM 943 C C . LEU A 1 117 ? 1.956 -3.504 -6.367 1.00 97.25 117 LEU A C 1
ATOM 945 O O . LEU A 1 117 ? 2.521 -3.186 -7.407 1.00 97.25 117 LEU A O 1
ATOM 949 N N . ILE A 1 118 ? 2.327 -3.016 -5.178 1.00 96.19 118 ILE A N 1
ATOM 950 C CA . ILE A 1 118 ? 3.479 -2.118 -5.004 1.00 96.19 118 ILE A CA 1
ATOM 951 C C . ILE A 1 118 ? 4.758 -2.821 -5.449 1.00 96.19 118 ILE A C 1
ATOM 953 O O . ILE A 1 118 ? 5.541 -2.227 -6.177 1.00 96.19 118 ILE A O 1
ATOM 957 N N . ALA A 1 119 ? 4.970 -4.082 -5.061 1.00 95.88 119 ALA A N 1
ATOM 958 C CA . ALA A 1 119 ? 6.152 -4.826 -5.485 1.00 95.88 119 ALA A C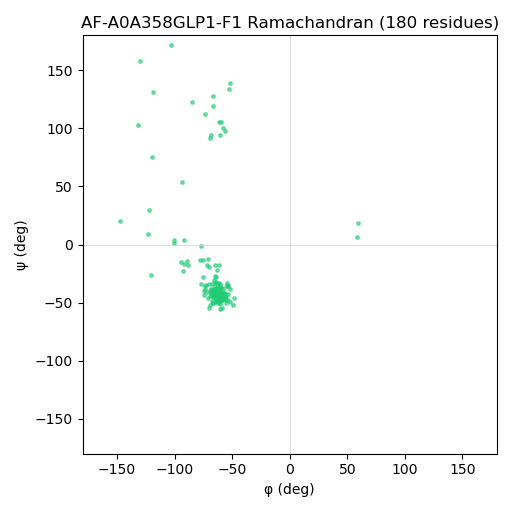A 1
ATOM 959 C C . ALA A 1 119 ? 6.216 -4.972 -7.014 1.00 95.88 119 ALA A C 1
ATOM 961 O O . ALA A 1 119 ? 7.271 -4.728 -7.593 1.00 95.88 119 ALA A O 1
ATOM 962 N N . LEU A 1 120 ? 5.096 -5.287 -7.676 1.00 96.19 120 LEU A N 1
ATOM 963 C CA . LEU A 1 120 ? 5.030 -5.325 -9.143 1.00 96.19 120 LEU A CA 1
ATOM 964 C C . LEU A 1 120 ? 5.314 -3.961 -9.773 1.00 96.19 120 LEU A C 1
ATOM 966 O O . LEU A 1 120 ? 6.062 -3.885 -10.742 1.00 96.19 120 LEU A O 1
ATOM 970 N N . HIS A 1 121 ? 4.745 -2.892 -9.216 1.00 95.25 121 HIS A N 1
ATOM 971 C CA . HIS A 1 121 ? 4.984 -1.531 -9.682 1.00 95.25 121 HIS A CA 1
ATOM 972 C C . HIS A 1 121 ? 6.462 -1.142 -9.564 1.00 95.25 121 HIS A C 1
ATOM 974 O O . HIS A 1 121 ? 7.031 -0.625 -10.519 1.00 95.25 121 HIS A O 1
ATOM 980 N N . VAL A 1 122 ? 7.095 -1.448 -8.428 1.00 94.44 122 VAL A N 1
ATOM 981 C CA . VAL A 1 122 ? 8.522 -1.195 -8.188 1.00 94.44 122 VAL A CA 1
ATOM 982 C C . VAL A 1 122 ? 9.381 -1.994 -9.165 1.00 94.44 122 VAL A C 1
ATOM 984 O O . VAL A 1 122 ? 10.255 -1.420 -9.806 1.00 94.44 122 VAL A O 1
ATOM 987 N N . VAL A 1 123 ? 9.123 -3.297 -9.324 1.00 94.19 123 VAL A N 1
ATOM 988 C CA . VAL A 1 123 ? 9.858 -4.139 -10.283 1.00 94.19 123 VAL A CA 1
ATOM 989 C C . VAL A 1 123 ? 9.700 -3.604 -11.705 1.00 94.19 123 VAL A C 1
ATOM 991 O O . VAL A 1 123 ? 10.695 -3.454 -12.405 1.00 94.19 123 VAL A O 1
ATOM 994 N N . GLY A 1 124 ? 8.480 -3.264 -12.122 1.00 92.12 124 GLY A N 1
ATOM 995 C CA . GLY A 1 124 ? 8.234 -2.684 -13.439 1.00 92.12 124 GLY A CA 1
ATOM 996 C C . GLY A 1 124 ? 8.951 -1.347 -13.638 1.00 92.12 124 GLY A C 1
ATOM 997 O O . GLY A 1 124 ? 9.621 -1.169 -14.648 1.00 92.12 124 GLY A O 1
ATOM 998 N N . ALA A 1 125 ? 8.911 -0.447 -12.654 1.00 91.06 125 ALA A N 1
ATOM 999 C CA . ALA A 1 125 ? 9.648 0.813 -12.721 1.00 91.06 125 ALA A CA 1
ATOM 1000 C C . ALA A 1 125 ? 11.158 0.575 -12.897 1.00 91.06 125 ALA A C 1
ATOM 1002 O O . ALA A 1 125 ? 11.774 1.204 -13.750 1.00 91.06 125 ALA A O 1
ATOM 1003 N N . PHE A 1 126 ? 11.742 -0.382 -12.164 1.00 91.12 126 PHE A N 1
ATOM 1004 C CA . PHE A 1 126 ? 13.156 -0.745 -12.311 1.00 91.12 126 PHE A CA 1
ATOM 1005 C C . PHE A 1 126 ? 13.508 -1.350 -13.672 1.00 91.12 126 PHE A C 1
ATOM 1007 O O . PHE A 1 126 ? 14.594 -1.091 -14.183 1.00 91.12 126 PHE A O 1
ATOM 1014 N N . LEU A 1 127 ? 12.615 -2.155 -14.248 1.00 89.12 127 LEU A N 1
ATOM 1015 C CA . LEU A 1 127 ? 12.849 -2.808 -15.534 1.00 89.12 127 LEU A CA 1
ATOM 1016 C C . LEU A 1 127 ? 12.669 -1.865 -16.730 1.00 89.12 127 LEU A C 1
ATOM 1018 O O . LEU A 1 127 ? 13.362 -2.043 -17.729 1.00 89.12 127 LEU A O 1
ATOM 1022 N N . PHE A 1 128 ? 11.739 -0.908 -16.647 1.00 85.62 128 PHE A N 1
ATOM 1023 C CA . PHE A 1 128 ? 11.242 -0.190 -17.826 1.00 85.62 128 PHE A CA 1
ATOM 1024 C C . PHE A 1 128 ? 11.448 1.331 -17.812 1.00 85.62 128 PHE A C 1
ATOM 1026 O O . PHE A 1 128 ? 11.514 1.911 -18.890 1.00 85.62 128 PHE A O 1
ATOM 1033 N N . ASP A 1 129 ? 11.540 2.001 -16.656 1.00 83.25 129 ASP A N 1
ATOM 1034 C CA . ASP A 1 129 ? 11.526 3.481 -16.622 1.00 83.25 129 ASP A CA 1
ATOM 1035 C C . ASP A 1 129 ? 12.368 4.098 -15.493 1.00 83.25 129 ASP A C 1
ATOM 1037 O O . ASP A 1 129 ? 12.162 5.247 -15.117 1.00 83.25 129 ASP A O 1
ATOM 1041 N N . PHE A 1 130 ? 13.324 3.365 -14.915 1.00 84.31 130 PHE A N 1
ATOM 1042 C CA . PHE A 1 130 ? 14.062 3.878 -13.761 1.00 84.31 130 PHE A CA 1
ATOM 1043 C C . PHE A 1 130 ? 14.932 5.083 -14.121 1.00 84.31 130 PHE A C 1
ATOM 1045 O O . PHE A 1 130 ? 15.873 4.987 -14.912 1.00 84.31 130 PHE A O 1
ATOM 1052 N N . ARG A 1 131 ? 14.651 6.213 -13.470 1.00 87.94 131 ARG A N 1
ATOM 1053 C CA . ARG A 1 131 ? 15.410 7.462 -13.588 1.00 87.94 131 ARG A CA 1
ATOM 1054 C C . ARG A 1 131 ? 15.752 8.001 -12.207 1.00 87.94 131 ARG A C 1
ATOM 1056 O O . ARG A 1 131 ? 15.087 7.704 -11.222 1.00 87.94 131 ARG A O 1
ATOM 1063 N N . LEU A 1 132 ? 16.786 8.832 -12.129 1.00 89.81 132 LEU A N 1
ATOM 1064 C CA . LEU A 1 132 ? 17.154 9.545 -10.901 1.00 89.81 132 LEU A CA 1
ATOM 1065 C C . LEU A 1 132 ? 16.507 10.935 -10.861 1.00 89.81 132 LEU A C 1
ATOM 1067 O O . LEU A 1 132 ? 17.189 11.945 -10.708 1.00 89.81 132 LEU A O 1
ATOM 1071 N N . ASP A 1 133 ? 15.187 10.984 -11.028 1.00 93.06 133 ASP A N 1
ATOM 1072 C CA . ASP A 1 133 ? 14.393 12.203 -10.865 1.00 93.06 133 ASP A CA 1
ATOM 1073 C C . ASP A 1 133 ? 13.629 12.204 -9.532 1.00 93.06 133 ASP A C 1
ATOM 1075 O O . ASP A 1 133 ? 13.594 11.217 -8.792 1.00 93.06 133 ASP A O 1
ATOM 1079 N N . PHE A 1 134 ? 13.014 13.338 -9.198 1.00 92.50 134 PHE A N 1
ATOM 1080 C CA . PHE A 1 134 ? 12.313 13.501 -7.926 1.00 92.50 134 PHE A CA 1
ATOM 1081 C C . PHE A 1 134 ? 11.147 12.512 -7.752 1.00 92.50 134 PHE A C 1
ATOM 1083 O O . PHE A 1 134 ? 10.905 12.036 -6.639 1.00 92.50 134 PHE A O 1
ATOM 1090 N N . ASN A 1 135 ? 10.454 12.153 -8.835 1.00 92.19 135 ASN A N 1
ATOM 1091 C CA . ASN A 1 135 ? 9.334 11.221 -8.776 1.00 92.19 135 ASN A CA 1
ATOM 1092 C C . ASN A 1 135 ? 9.815 9.805 -8.414 1.00 92.19 135 ASN A C 1
ATOM 1094 O O . ASN A 1 135 ? 9.332 9.192 -7.460 1.00 92.19 135 ASN A O 1
ATOM 1098 N N . HIS A 1 136 ? 10.847 9.315 -9.095 1.00 92.44 136 HIS A N 1
ATOM 1099 C CA . HIS A 1 136 ? 11.424 7.998 -8.837 1.00 92.44 136 HIS A CA 1
ATOM 1100 C C . HIS A 1 136 ? 12.137 7.921 -7.482 1.00 92.44 136 HIS A C 1
ATOM 1102 O O . HIS A 1 136 ? 12.014 6.916 -6.777 1.00 92.44 136 HIS A O 1
ATOM 1108 N N . ILE A 1 137 ? 12.836 8.986 -7.068 1.00 94.69 137 ILE A N 1
ATOM 1109 C CA . ILE A 1 137 ? 13.497 9.046 -5.755 1.00 94.69 137 ILE A CA 1
ATOM 1110 C C . ILE A 1 137 ? 12.460 8.990 -4.629 1.00 94.69 137 ILE A C 1
ATOM 1112 O O . ILE A 1 137 ? 12.622 8.218 -3.681 1.00 94.69 137 ILE A O 1
ATOM 1116 N N . THR A 1 138 ? 11.380 9.771 -4.717 1.00 95.94 138 THR A N 1
ATOM 1117 C CA . THR A 1 138 ? 10.321 9.752 -3.693 1.00 95.94 138 THR A CA 1
ATOM 1118 C C . THR A 1 138 ? 9.596 8.406 -3.651 1.00 95.94 138 THR A C 1
ATOM 1120 O O . THR A 1 138 ? 9.352 7.892 -2.555 1.00 95.94 138 THR A O 1
ATOM 1123 N N . GLY A 1 139 ? 9.350 7.778 -4.806 1.00 94.38 139 GLY A N 1
ATOM 1124 C CA . GLY A 1 139 ? 8.821 6.414 -4.898 1.00 94.38 139 GLY A CA 1
ATOM 1125 C C . GLY A 1 139 ? 9.743 5.364 -4.267 1.00 94.38 139 GLY A C 1
ATOM 1126 O O . GLY A 1 139 ? 9.287 4.527 -3.483 1.00 94.38 139 GLY A O 1
ATOM 1127 N N . LEU A 1 140 ? 11.053 5.444 -4.520 1.00 95.19 140 LEU A N 1
ATOM 1128 C CA . LEU A 1 140 ? 12.050 4.553 -3.920 1.00 95.19 140 LEU A CA 1
ATOM 1129 C C . LEU A 1 140 ? 12.105 4.711 -2.396 1.00 95.19 140 LEU A C 1
ATOM 1131 O O . LEU A 1 140 ? 12.062 3.718 -1.667 1.00 95.19 140 LEU A O 1
ATOM 1135 N N . LEU A 1 141 ? 12.150 5.951 -1.903 1.00 96.44 141 LEU A N 1
ATOM 1136 C CA . LEU A 1 141 ? 12.126 6.236 -0.467 1.00 96.44 141 LEU A CA 1
ATOM 1137 C C . LEU A 1 141 ? 10.830 5.732 0.183 1.00 96.44 141 LEU A C 1
ATOM 1139 O O . LEU A 1 141 ? 10.882 5.168 1.280 1.00 96.44 141 LEU A O 1
ATOM 1143 N N . ALA A 1 142 ? 9.681 5.874 -0.489 1.00 96.31 142 ALA A N 1
ATOM 1144 C CA . ALA A 1 142 ? 8.423 5.292 -0.028 1.00 96.31 142 ALA A CA 1
ATOM 1145 C C . ALA A 1 142 ? 8.529 3.759 0.059 1.00 96.31 142 ALA A C 1
ATOM 1147 O O . ALA A 1 142 ? 8.207 3.177 1.097 1.00 96.31 142 ALA A O 1
ATOM 1148 N N . GLY A 1 143 ? 9.048 3.098 -0.980 1.00 94.81 143 GLY A N 1
ATOM 1149 C CA . GLY A 1 143 ? 9.281 1.651 -0.984 1.00 94.81 143 GLY A CA 1
ATOM 1150 C C . GLY A 1 143 ? 10.168 1.186 0.176 1.00 94.81 143 GLY A C 1
ATOM 1151 O O . GLY A 1 143 ? 9.809 0.250 0.893 1.00 94.81 143 GLY A O 1
ATOM 1152 N N . LEU A 1 144 ? 11.278 1.883 0.432 1.00 94.88 144 LEU A N 1
ATOM 1153 C CA . LEU A 1 144 ? 12.178 1.591 1.553 1.00 94.88 144 LEU A CA 1
ATOM 1154 C C . LEU A 1 144 ? 11.495 1.781 2.915 1.00 94.88 144 LEU A C 1
ATOM 1156 O O . LEU A 1 144 ? 11.627 0.928 3.797 1.00 94.88 144 LEU A O 1
ATOM 1160 N N . ALA A 1 145 ? 10.717 2.853 3.085 1.00 95.00 145 ALA A N 1
ATOM 1161 C CA . ALA A 1 145 ? 9.945 3.095 4.304 1.00 95.00 145 ALA A CA 1
ATOM 1162 C C . ALA A 1 145 ? 8.847 2.037 4.531 1.00 95.00 145 ALA A C 1
ATOM 1164 O O . ALA A 1 145 ? 8.479 1.763 5.679 1.00 95.00 145 ALA A O 1
ATOM 1165 N N . LEU A 1 146 ? 8.343 1.415 3.459 1.00 94.50 146 LEU A N 1
ATOM 1166 C CA . LEU A 1 146 ? 7.338 0.357 3.525 1.00 94.50 146 LEU A CA 1
ATOM 1167 C C . LEU A 1 146 ? 7.909 -0.976 4.027 1.00 94.50 146 LEU A C 1
ATOM 1169 O O . LEU A 1 146 ? 7.212 -1.667 4.764 1.00 94.50 146 LEU A O 1
ATOM 1173 N N . LEU A 1 147 ? 9.153 -1.340 3.692 1.00 90.94 147 LEU A N 1
ATOM 1174 C CA . LEU A 1 147 ? 9.767 -2.637 4.045 1.00 90.94 147 LEU A CA 1
ATOM 1175 C C . LEU A 1 147 ? 9.633 -3.058 5.526 1.00 90.94 147 LEU A C 1
ATOM 1177 O O . LEU A 1 147 ? 9.261 -4.206 5.790 1.00 90.94 147 LEU A O 1
ATOM 1181 N N . PRO A 1 148 ? 9.879 -2.186 6.524 1.00 89.50 148 PRO A N 1
ATOM 1182 C CA . PRO A 1 148 ? 9.705 -2.559 7.930 1.00 89.50 148 PRO A CA 1
ATOM 1183 C C . PRO A 1 148 ? 8.232 -2.696 8.362 1.00 89.50 148 PRO A C 1
ATOM 1185 O O . PRO A 1 148 ? 7.953 -3.320 9.388 1.00 89.50 148 PRO A O 1
ATOM 1188 N N . VAL A 1 149 ? 7.266 -2.141 7.614 1.00 89.50 149 VAL A N 1
ATOM 1189 C CA . VAL A 1 149 ? 5.828 -2.156 7.954 1.00 89.50 149 VAL A CA 1
ATOM 1190 C C . VAL A 1 149 ? 5.244 -3.575 8.069 1.00 89.50 149 VAL A C 1
ATOM 1192 O O . VAL A 1 149 ? 4.615 -3.839 9.103 1.00 89.50 149 VAL A O 1
ATOM 1195 N N . PRO A 1 150 ? 5.409 -4.500 7.095 1.00 85.94 150 PRO A N 1
ATOM 1196 C CA . PRO A 1 150 ? 4.895 -5.866 7.203 1.00 85.94 150 PRO A CA 1
ATOM 1197 C C . PRO A 1 150 ? 5.576 -6.661 8.317 1.00 85.94 150 PRO A C 1
ATOM 1199 O O . PRO A 1 150 ? 4.889 -7.360 9.065 1.00 85.94 150 PRO A O 1
ATOM 1202 N N . ILE A 1 151 ? 6.894 -6.501 8.486 1.00 84.50 151 ILE A N 1
ATOM 1203 C CA . ILE A 1 151 ? 7.668 -7.160 9.548 1.00 84.50 151 ILE A CA 1
ATOM 1204 C C . ILE A 1 151 ? 7.099 -6.754 10.915 1.00 84.50 151 ILE A C 1
ATOM 1206 O O . ILE A 1 151 ? 6.634 -7.598 11.687 1.00 84.50 151 ILE A O 1
ATOM 1210 N N . ALA A 1 152 ? 7.009 -5.447 11.175 1.00 82.25 152 ALA A N 1
ATOM 1211 C CA . ALA A 1 152 ? 6.422 -4.919 12.404 1.00 82.25 152 ALA A CA 1
ATOM 1212 C C . ALA A 1 152 ? 4.922 -5.258 12.535 1.00 82.25 152 ALA A C 1
ATOM 1214 O O . ALA A 1 152 ? 4.405 -5.409 13.644 1.00 82.25 152 ALA A O 1
ATOM 1215 N N . GLY A 1 153 ? 4.211 -5.430 11.417 1.00 77.56 153 GLY A N 1
ATOM 1216 C CA . GLY A 1 153 ? 2.811 -5.856 11.368 1.00 77.56 153 GLY A CA 1
ATOM 1217 C C . GLY A 1 153 ? 2.589 -7.265 11.929 1.00 77.56 153 GLY A C 1
ATOM 1218 O O . GLY A 1 153 ? 1.643 -7.474 12.694 1.00 77.56 153 GLY A O 1
ATOM 1219 N N . ILE A 1 154 ? 3.489 -8.207 11.631 1.00 75.69 154 ILE A N 1
ATOM 1220 C CA . ILE A 1 154 ? 3.475 -9.565 12.203 1.00 75.69 154 ILE A CA 1
ATOM 1221 C C . ILE A 1 154 ? 3.793 -9.508 13.704 1.00 75.69 154 ILE A C 1
ATOM 1223 O O . ILE A 1 154 ? 3.113 -10.138 14.520 1.00 75.69 154 ILE A O 1
ATOM 1227 N N . PHE A 1 155 ? 4.777 -8.700 14.103 1.00 72.50 155 PHE A N 1
ATOM 1228 C CA . PHE A 1 155 ? 5.151 -8.550 15.514 1.00 72.50 155 PHE A CA 1
ATOM 1229 C C . PHE A 1 155 ? 4.165 -7.707 16.334 1.00 72.50 155 PHE A C 1
ATOM 1231 O O . PHE A 1 155 ? 4.155 -7.791 17.569 1.00 72.50 155 PHE A O 1
ATOM 1238 N N . ARG A 1 156 ? 3.241 -6.981 15.687 1.00 66.44 156 ARG A N 1
ATOM 1239 C CA . ARG A 1 156 ? 2.166 -6.221 16.350 1.00 66.44 156 ARG A CA 1
ATOM 1240 C C . ARG A 1 156 ? 1.328 -7.097 17.279 1.00 66.44 156 ARG A C 1
ATOM 1242 O O . ARG A 1 156 ? 0.895 -6.625 18.331 1.00 66.44 156 ARG A O 1
ATOM 1249 N N . TYR A 1 157 ? 1.136 -8.374 16.940 1.00 62.66 157 TYR A N 1
ATOM 1250 C CA . TYR A 1 157 ? 0.394 -9.325 17.775 1.00 62.66 157 TYR A CA 1
ATOM 1251 C C . TYR A 1 157 ? 1.072 -9.615 19.128 1.00 62.66 157 TYR A C 1
ATOM 1253 O O . TYR A 1 157 ? 0.397 -10.054 20.058 1.00 62.66 157 TYR A O 1
ATOM 1261 N N . LYS A 1 158 ? 2.369 -9.309 19.277 1.00 61.00 158 LYS A N 1
ATOM 1262 C CA . LYS A 1 158 ? 3.136 -9.428 20.530 1.00 61.00 158 LYS A CA 1
ATOM 1263 C C . LYS A 1 158 ? 3.339 -8.100 21.273 1.00 61.00 158 LYS A C 1
ATOM 1265 O O . LYS A 1 158 ? 3.993 -8.098 22.307 1.00 61.00 158 LYS A O 1
ATOM 1270 N N . LYS A 1 159 ? 2.799 -6.980 20.770 1.00 64.94 159 LYS A N 1
ATOM 1271 C CA . LYS A 1 159 ? 3.041 -5.608 21.274 1.00 64.94 159 LYS A CA 1
ATOM 1272 C C . LYS A 1 159 ? 4.517 -5.149 21.274 1.00 64.94 159 LYS A C 1
ATOM 1274 O O . LYS A 1 159 ? 4.761 -4.049 21.750 1.00 64.94 159 LYS A O 1
ATOM 1279 N N . LEU A 1 160 ? 5.455 -5.923 20.715 1.00 58.97 160 LEU A N 1
ATOM 1280 C CA . LEU A 1 160 ? 6.889 -5.595 20.721 1.00 58.97 160 LEU A CA 1
ATOM 1281 C C . LEU A 1 160 ? 7.217 -4.380 19.833 1.00 58.97 160 LEU A C 1
ATOM 1283 O O . LEU A 1 160 ? 7.886 -3.465 20.284 1.00 58.97 160 LEU A O 1
ATOM 1287 N N . ASP A 1 161 ? 6.647 -4.313 18.622 1.00 65.25 161 ASP A N 1
ATOM 1288 C CA . ASP A 1 161 ? 7.075 -3.343 17.591 1.00 65.25 161 ASP A CA 1
ATOM 1289 C C . ASP A 1 161 ? 5.964 -2.414 17.092 1.00 65.25 161 ASP A C 1
ATOM 1291 O O . ASP A 1 161 ? 5.951 -1.937 15.955 1.00 65.25 161 ASP A O 1
ATOM 1295 N N . ARG A 1 162 ? 4.989 -2.114 17.955 1.00 70.88 162 ARG A N 1
ATOM 1296 C CA . ARG A 1 162 ? 3.859 -1.250 17.575 1.00 70.88 162 ARG A CA 1
ATOM 1297 C C . ARG A 1 162 ? 4.302 0.165 17.177 1.00 70.88 162 ARG A C 1
ATOM 1299 O O . ARG A 1 162 ? 3.654 0.774 16.330 1.00 70.88 162 ARG A O 1
ATOM 1306 N N . GLN A 1 163 ? 5.359 0.690 17.799 1.00 81.38 163 GLN A N 1
ATOM 1307 C CA . GLN A 1 163 ? 5.867 2.032 17.500 1.00 81.38 163 GLN A CA 1
ATOM 1308 C C . GLN A 1 163 ? 6.551 2.085 16.133 1.00 81.38 163 GLN A C 1
ATOM 1310 O O . GLN A 1 163 ? 6.302 3.025 15.385 1.00 81.38 163 GLN A O 1
ATOM 1315 N N . TRP A 1 164 ? 7.330 1.058 15.781 1.00 82.44 164 TRP A N 1
ATOM 1316 C CA . TRP A 1 164 ? 7.974 0.952 14.472 1.00 82.44 164 TRP A CA 1
ATOM 1317 C C . TRP A 1 164 ? 6.952 0.907 13.346 1.00 82.44 164 TRP A C 1
ATOM 1319 O O . TRP A 1 164 ? 7.041 1.729 12.444 1.00 82.44 164 TRP A O 1
ATOM 1329 N N . HIS A 1 165 ? 5.916 0.070 13.461 1.00 86.62 165 HIS A N 1
ATOM 1330 C CA . HIS A 1 165 ? 4.839 0.008 12.465 1.00 86.62 165 HIS A CA 1
ATOM 1331 C C . HIS A 1 165 ? 4.148 1.366 12.241 1.00 86.62 165 HIS A C 1
ATOM 1333 O O . HIS A 1 165 ? 3.772 1.690 11.119 1.00 86.62 165 HIS A O 1
ATOM 1339 N N . LEU A 1 166 ? 3.970 2.164 13.302 1.00 85.94 166 LEU A N 1
ATOM 1340 C CA . LEU A 1 166 ? 3.373 3.499 13.194 1.00 85.94 166 LEU A CA 1
ATOM 1341 C C . LEU A 1 166 ? 4.338 4.523 12.590 1.00 85.94 166 LEU A C 1
ATOM 1343 O O . LEU A 1 166 ? 3.918 5.304 11.744 1.00 85.94 166 LEU A O 1
ATOM 1347 N N . ARG A 1 167 ? 5.609 4.533 13.011 1.00 90.88 167 ARG A N 1
ATOM 1348 C CA . ARG A 1 167 ? 6.618 5.480 12.509 1.00 90.88 167 ARG A CA 1
ATOM 1349 C C . ARG A 1 167 ? 6.930 5.227 11.037 1.00 90.88 167 ARG A C 1
ATOM 1351 O O . ARG A 1 167 ? 6.851 6.158 10.244 1.00 90.88 167 ARG A O 1
ATOM 1358 N N . SER A 1 168 ? 7.214 3.977 10.669 1.00 91.38 168 SER A N 1
ATOM 1359 C CA . SER A 1 168 ? 7.475 3.615 9.275 1.00 91.38 168 SER A CA 1
ATOM 1360 C C . SER A 1 168 ? 6.224 3.736 8.415 1.00 91.38 168 SER A C 1
ATOM 1362 O O . SER A 1 168 ? 6.299 4.266 7.316 1.00 91.38 168 SER A O 1
ATOM 1364 N N . GLY A 1 169 ? 5.055 3.353 8.940 1.00 91.38 169 GLY A N 1
ATOM 1365 C CA . GLY A 1 169 ? 3.782 3.536 8.247 1.00 91.38 169 GLY A CA 1
ATOM 1366 C C . GLY A 1 169 ? 3.455 5.005 7.970 1.00 91.38 169 GLY A C 1
ATOM 1367 O O . GLY A 1 169 ? 2.942 5.314 6.900 1.00 91.38 169 GLY A O 1
ATOM 1368 N N . LEU A 1 170 ? 3.775 5.917 8.896 1.00 93.50 170 LEU A N 1
ATOM 1369 C CA . LEU A 1 170 ? 3.598 7.357 8.693 1.00 93.50 170 LEU A CA 1
ATOM 1370 C C . LEU A 1 170 ? 4.604 7.919 7.682 1.00 93.50 170 LEU A C 1
ATOM 1372 O O . LEU A 1 170 ? 4.198 8.652 6.786 1.00 93.50 170 LEU A O 1
ATOM 1376 N N . ALA A 1 171 ? 5.885 7.558 7.803 1.00 95.12 171 ALA A N 1
ATOM 1377 C CA . ALA A 1 171 ? 6.914 7.964 6.844 1.00 95.12 171 ALA A CA 1
ATOM 1378 C C . ALA A 1 171 ? 6.562 7.495 5.425 1.00 95.12 171 ALA A C 1
ATOM 1380 O O . ALA A 1 171 ? 6.557 8.295 4.492 1.00 95.12 171 ALA A O 1
ATOM 1381 N N . PHE A 1 172 ? 6.166 6.226 5.294 1.00 96.12 172 PHE A N 1
ATOM 1382 C CA . PHE A 1 172 ? 5.631 5.667 4.062 1.00 96.12 172 PHE A CA 1
ATOM 1383 C C . PHE A 1 172 ? 4.433 6.468 3.557 1.00 96.12 172 PHE A C 1
ATOM 1385 O O . PHE A 1 172 ? 4.438 6.854 2.400 1.00 96.12 172 PHE A O 1
ATOM 1392 N N . ALA A 1 173 ? 3.432 6.754 4.397 1.00 94.38 173 ALA A N 1
ATOM 1393 C CA . ALA A 1 173 ? 2.228 7.466 3.971 1.00 94.38 173 ALA A CA 1
ATOM 1394 C C . ALA A 1 173 ? 2.536 8.857 3.401 1.00 94.38 173 ALA A C 1
ATOM 1396 O O . ALA A 1 173 ? 1.966 9.228 2.381 1.00 94.38 173 ALA A O 1
ATOM 1397 N N . VAL A 1 174 ? 3.439 9.612 4.033 1.00 95.81 174 VAL A N 1
ATOM 1398 C CA . VAL A 1 174 ? 3.841 10.941 3.547 1.00 95.81 174 VAL A CA 1
ATOM 1399 C C . VAL A 1 174 ? 4.581 10.829 2.215 1.00 95.81 174 VAL A C 1
ATOM 1401 O O . VAL A 1 174 ? 4.197 11.492 1.256 1.00 95.81 174 VAL A O 1
ATOM 1404 N N . LEU A 1 175 ? 5.596 9.965 2.129 1.00 96.56 175 LEU A N 1
ATOM 1405 C CA . LEU A 1 175 ? 6.377 9.775 0.900 1.00 96.56 175 LEU A CA 1
ATOM 1406 C C . LEU A 1 175 ? 5.518 9.236 -0.249 1.00 96.56 175 LEU A C 1
ATOM 1408 O O . LEU A 1 175 ? 5.637 9.696 -1.378 1.00 96.56 175 LEU A O 1
ATOM 1412 N N . PHE A 1 176 ? 4.611 8.309 0.051 1.00 95.50 176 PHE A N 1
ATOM 1413 C CA . PHE A 1 176 ? 3.632 7.785 -0.893 1.00 95.50 176 PHE A CA 1
ATOM 1414 C C . PHE A 1 176 ? 2.697 8.878 -1.409 1.00 95.50 176 PHE A C 1
ATOM 1416 O O . PHE A 1 176 ? 2.444 8.918 -2.604 1.00 95.50 176 PHE A O 1
ATOM 1423 N N . LEU A 1 177 ? 2.186 9.763 -0.544 1.00 95.25 177 LEU A N 1
ATOM 1424 C CA . LEU A 1 177 ? 1.340 10.875 -0.985 1.00 95.25 177 LEU A CA 1
ATOM 1425 C C . LEU A 1 177 ? 2.111 11.837 -1.889 1.00 95.25 177 LEU A C 1
ATOM 1427 O O . LEU A 1 177 ? 1.566 12.273 -2.891 1.00 95.25 177 LEU A O 1
ATOM 1431 N N . ILE A 1 178 ? 3.372 12.129 -1.570 1.00 95.75 178 ILE A N 1
ATOM 1432 C CA . ILE A 1 178 ? 4.227 12.942 -2.440 1.00 95.75 178 ILE A CA 1
ATOM 1433 C C . ILE A 1 178 ? 4.376 12.253 -3.805 1.00 95.75 178 ILE A C 1
ATOM 1435 O O . ILE A 1 178 ? 3.997 12.828 -4.814 1.00 95.75 178 ILE A O 1
ATOM 1439 N N . HIS A 1 179 ? 4.822 10.997 -3.832 1.00 95.19 179 HIS A N 1
ATOM 1440 C CA . HIS A 1 179 ? 5.025 10.233 -5.067 1.00 95.19 179 HIS A CA 1
ATOM 1441 C C . HIS A 1 179 ? 3.739 10.039 -5.896 1.00 95.19 179 HIS A C 1
ATOM 1443 O O . HIS A 1 179 ? 3.775 10.049 -7.116 1.00 95.19 179 HIS A O 1
ATOM 1449 N N . ALA A 1 180 ? 2.583 9.867 -5.252 1.00 91.81 180 ALA A N 1
ATOM 1450 C CA . ALA A 1 180 ? 1.322 9.557 -5.929 1.00 91.81 180 ALA A CA 1
ATOM 1451 C C . ALA A 1 180 ? 0.634 10.758 -6.605 1.00 91.81 180 ALA A C 1
ATOM 1453 O O . ALA A 1 180 ? -0.344 10.541 -7.334 1.00 91.81 180 ALA A O 1
ATOM 1454 N N . PHE A 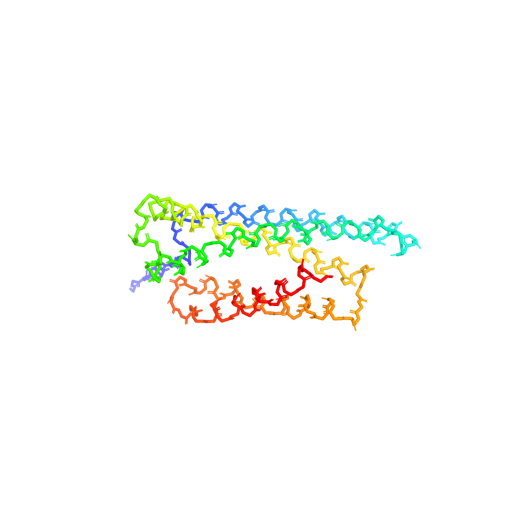1 181 ? 1.072 11.984 -6.300 1.00 91.31 181 PHE A N 1
ATOM 1455 C CA . PHE A 1 181 ? 0.497 13.243 -6.793 1.00 91.31 181 PHE A CA 1
ATOM 1456 C C . PHE A 1 181 ? 1.519 14.134 -7.526 1.00 91.31 181 PHE A C 1
ATOM 1458 O O . PHE A 1 181 ? 1.197 15.281 -7.841 1.00 91.31 181 PHE A O 1
ATOM 1465 N N . LEU A 1 182 ? 2.716 13.607 -7.794 1.00 84.44 182 LEU A N 1
ATOM 1466 C CA . LEU A 1 182 ? 3.710 14.161 -8.718 1.00 84.44 182 LEU A CA 1
ATOM 1467 C C . LEU A 1 182 ? 3.600 13.465 -10.077 1.00 84.44 182 LEU A C 1
ATOM 1469 O O . LEU A 1 182 ? 3.836 14.158 -11.087 1.00 84.44 182 LEU A O 1
#

pLDDT: mean 86.39, std 13.11, range [38.53, 97.5]

Solvent-accessible surface area (backbone atoms only — not comparable to full-atom values): 9732 Å² total; per-residue (Å²): 135,85,82,76,78,78,73,78,76,67,76,58,60,80,85,54,41,62,53,46,51,51,24,50,53,52,21,49,51,50,40,53,53,50,50,52,52,51,53,51,50,60,74,70,55,90,58,80,83,40,68,70,66,56,49,65,30,47,50,30,42,55,54,18,50,57,35,45,50,54,39,48,45,33,54,52,50,51,49,45,59,73,68,50,75,38,67,90,39,62,70,61,37,53,51,49,54,54,49,38,58,51,29,63,68,46,28,62,35,40,44,46,38,21,52,32,28,41,51,50,19,52,52,35,37,66,76,63,66,68,54,97,44,72,57,49,48,33,42,50,53,16,53,59,32,42,61,56,25,62,60,22,54,59,38,38,74,72,63,78,29,51,65,55,28,51,52,29,45,48,54,16,51,54,31,41,52,52,37,75,76,107

Nearest PDB structures (foldseek):
  5f5p-assembly1_A  TM=3.308E-01  e=7.390E+00  Homo sapiens
  4tx5-assembly1_A  TM=2.405E-01  e=4.116E+00  Homo sapiens

Foldseek 3Di:
DDPPPPPPPDLDPPVLVVLLVVLLVVLVVLLVVLVVVLVVCLVPDPDLPDPVLVVSLVVLVVLLVVLVCLLVLLVVLVVCVVVCVCVVPVVVNVVSVVSNVVSVSCNSSSVSNSVSSLVSSLVSCVSRPDDPDPLNVLSVQLVVLCVVQVVLVSCVSVVPRPVSNVVSVVSSVVSSVVNVVD